Protein AF-A0A2D8ULK2-F1 (afdb_monomer_lite)

Secondary structure (DSSP, 8-state):
--HHHHHHHHHHHHHHHHHHHHHHHHHHHHHHTSSS--HHHHHHHHHHHHHHHHHHHHHHTT-HHHHHHHHHHHHHHHHHHHHHHHH--S-GGGGHHHHHHHHHHHHHHHHHHT-HHHHHHHHHHHSPPPPP--------HHHHHHHHHHHHHHTTT-HHHHHHHHHHHHTTS-HHHHHHHHHHHHHHHHHT-BHHHHHHHHHHHTS--HHHHHHHHHHHHHT-HHHHHHHHH-GGGGGG-S--GGG---STTTHHHHHHHHHHSSPPP--SPPP---BS----GGGHHHHSHHHHHHH--

Foldseek 3Di:
DDPLLVVLLVLLVVLLVLLLVLLVVVLCVVQVPDPDDPPVVNVVSVVVSVVSVVLSVCVSLLPPVSLVVLLVVLVVLLVVLVVCCVPDPDDNVSSVSSVSSNVSSVSSNCSSPPDPSNVSNSCLSPAPQAAADAAQAAPDPVVLLVLLVVLCVVQVNDQVSSLVSSLVVLLVDALVVLLNSLSNLLAQLLLLLAQLLVLLLCLQQVGADPVLSSLSSSQQVSVGDVSSVVCSVPVLSCLVDPDPPNSPRDDNSCSSQVSSCSRNVDGHDPHDHHNPDYDDDHDDPVCSCVVNVSSCVRRND

Sequence (301 aa):
MNELAQLGKKRTILISISVLLVSIHTIYFYHSVRPEIDLKKLIQQVIRFLLTVGLLIMVYKGKNWAKILAVILFSLGLIGAIIGVGSLDSLFINKTPLLVMIFVYAMAIYHFGFSKSFKAFFKFQNSPTESVQDSKQIMEEENFWKIIETTKSKSSGNYNKQQCELEKELQKLTAIEVLEFDNKFRTLRGEVYRWDFWAAAYIINGGCSDDCFSDFRAWLIGQGKLVFENAVQDIETLVMLDDTNEGDWEGLSYIPTEVYEQKTGAPIPQGIQENLEIFGKEWEESELPNRYPKLWGKFGT

Structure (mmCIF, N/CA/C/O backbone):
data_AF-A0A2D8ULK2-F1
#
_entry.id   AF-A0A2D8ULK2-F1
#
loop_
_atom_site.group_PDB
_atom_site.id
_atom_site.type_symbol
_atom_site.label_atom_id
_atom_site.label_alt_id
_atom_site.label_comp_id
_atom_site.label_asym_id
_atom_site.label_entity_id
_atom_site.label_seq_id
_atom_site.pdbx_PDB_ins_code
_atom_site.Cartn_x
_atom_site.Cartn_y
_atom_site.Cartn_z
_atom_site.occupancy
_atom_site.B_iso_or_equiv
_atom_site.auth_seq_id
_atom_site.auth_comp_id
_atom_site.auth_asym_id
_atom_site.auth_atom_id
_atom_site.pdbx_PDB_model_num
ATOM 1 N N . MET A 1 1 ? 3.770 0.567 -3.650 1.00 67.69 1 MET A N 1
ATOM 2 C CA . MET A 1 1 ? 4.492 1.353 -4.690 1.00 67.69 1 MET A CA 1
ATOM 3 C C . MET A 1 1 ? 3.752 2.666 -4.884 1.00 67.69 1 MET A C 1
ATOM 5 O O . MET A 1 1 ? 2.619 2.621 -5.345 1.00 67.69 1 MET A O 1
ATOM 9 N N . ASN A 1 2 ? 4.369 3.804 -4.546 1.00 76.31 2 ASN A N 1
ATOM 10 C CA . ASN A 1 2 ? 3.705 5.115 -4.592 1.00 76.31 2 ASN A CA 1
ATOM 11 C C . ASN A 1 2 ? 3.234 5.527 -6.005 1.00 76.31 2 ASN A C 1
ATOM 13 O O . ASN A 1 2 ? 3.755 5.035 -7.012 1.00 76.31 2 ASN A O 1
ATOM 17 N N . GLU A 1 3 ? 2.286 6.468 -6.083 1.00 79.56 3 GLU A N 1
ATOM 18 C CA . GLU A 1 3 ? 1.697 6.947 -7.348 1.00 79.56 3 GLU A CA 1
ATOM 19 C C . GLU A 1 3 ? 2.752 7.376 -8.379 1.00 79.56 3 GLU A C 1
ATOM 21 O O . GLU A 1 3 ? 2.662 7.065 -9.569 1.00 79.56 3 GLU A O 1
ATOM 26 N N . LEU A 1 4 ? 3.813 8.051 -7.927 1.00 83.31 4 LEU A N 1
ATOM 27 C CA . LEU A 1 4 ? 4.884 8.529 -8.799 1.00 83.31 4 LEU A CA 1
ATOM 28 C C . LEU A 1 4 ? 5.673 7.372 -9.443 1.00 83.31 4 LEU A C 1
ATOM 30 O O . LEU A 1 4 ? 6.052 7.457 -10.616 1.00 83.31 4 LEU A O 1
ATOM 34 N N . ALA A 1 5 ? 5.904 6.283 -8.705 1.00 86.06 5 ALA A N 1
ATOM 35 C CA . ALA A 1 5 ? 6.524 5.064 -9.212 1.00 86.06 5 ALA A CA 1
ATOM 36 C C . ALA A 1 5 ? 5.564 4.260 -10.106 1.00 86.06 5 ALA A C 1
ATOM 38 O O . ALA A 1 5 ? 6.002 3.738 -11.134 1.00 86.06 5 ALA A O 1
ATOM 39 N N . GLN A 1 6 ? 4.259 4.233 -9.806 1.00 81.75 6 GLN A N 1
ATOM 40 C CA . GLN A 1 6 ? 3.245 3.659 -10.702 1.00 81.75 6 GLN A CA 1
ATOM 41 C C . GLN A 1 6 ? 3.202 4.389 -12.054 1.00 81.75 6 GLN A C 1
ATOM 43 O O . GLN A 1 6 ? 3.252 3.755 -13.115 1.00 81.75 6 GLN A O 1
ATOM 48 N N . LEU A 1 7 ? 3.223 5.725 -12.038 1.00 89.75 7 LEU A N 1
ATOM 49 C CA . LEU A 1 7 ? 3.345 6.545 -13.243 1.00 89.75 7 LEU A CA 1
ATOM 50 C C . LEU A 1 7 ? 4.649 6.239 -13.998 1.00 89.75 7 LEU A C 1
ATOM 52 O O . LEU A 1 7 ? 4.657 6.138 -15.228 1.00 89.75 7 LEU A O 1
ATOM 56 N N . GLY A 1 8 ? 5.752 6.057 -13.267 1.00 94.94 8 GLY A N 1
ATOM 57 C CA . GLY A 1 8 ? 7.043 5.634 -13.808 1.00 94.94 8 GLY A CA 1
ATOM 58 C C . GLY A 1 8 ? 6.984 4.290 -14.534 1.00 94.94 8 GLY A C 1
ATOM 59 O O . GLY A 1 8 ? 7.470 4.195 -15.665 1.00 94.94 8 GLY A O 1
ATOM 60 N N . LYS A 1 9 ? 6.336 3.284 -13.936 1.00 94.38 9 LYS A N 1
ATOM 61 C CA . LYS A 1 9 ? 6.097 1.959 -14.528 1.00 94.38 9 LYS A CA 1
ATOM 62 C C . LYS A 1 9 ? 5.305 2.071 -15.831 1.00 94.38 9 LYS A C 1
ATOM 64 O O . LYS A 1 9 ? 5.775 1.614 -16.873 1.00 94.38 9 LYS A O 1
ATOM 69 N N . LYS A 1 10 ? 4.152 2.754 -15.804 1.00 94.94 10 LYS A N 1
ATOM 70 C CA . LYS A 1 10 ? 3.278 2.933 -16.979 1.00 94.94 10 LYS A CA 1
ATOM 71 C C . LYS A 1 10 ? 4.002 3.631 -18.134 1.00 94.94 10 LYS A C 1
ATOM 73 O O . LYS A 1 10 ? 3.970 3.152 -19.266 1.00 94.94 10 LYS A O 1
ATOM 78 N N . ARG A 1 11 ? 4.713 4.730 -17.854 1.00 96.56 11 ARG A N 1
ATOM 79 C CA . ARG A 1 11 ? 5.491 5.465 -18.869 1.00 96.56 11 ARG A CA 1
ATOM 80 C C . ARG A 1 11 ? 6.643 4.641 -19.441 1.00 96.56 11 ARG A C 1
ATOM 82 O O . ARG A 1 11 ? 6.887 4.708 -20.640 1.00 96.56 11 ARG A O 1
ATOM 89 N N . THR A 1 12 ? 7.312 3.838 -18.613 1.00 97.62 12 THR A N 1
ATOM 90 C CA . THR A 1 12 ? 8.388 2.939 -19.065 1.00 97.62 12 THR A CA 1
ATOM 91 C C . THR A 1 12 ? 7.880 1.928 -20.089 1.00 97.62 12 THR A C 1
ATOM 93 O O . THR A 1 12 ? 8.536 1.720 -21.108 1.00 97.62 12 THR A O 1
ATOM 96 N N . ILE A 1 13 ? 6.696 1.350 -19.861 1.00 97.00 13 ILE A N 1
ATOM 97 C CA . ILE A 1 13 ? 6.057 0.419 -20.802 1.00 97.00 13 ILE A CA 1
ATOM 98 C C . ILE A 1 13 ? 5.711 1.135 -22.113 1.00 97.00 13 ILE A C 1
ATOM 100 O O . ILE A 1 13 ? 6.116 0.678 -23.178 1.00 97.00 13 ILE A O 1
ATOM 104 N N . LEU A 1 14 ? 5.035 2.287 -22.042 1.00 97.38 14 LEU A N 1
ATOM 105 C CA . LEU A 1 14 ? 4.633 3.051 -23.230 1.00 97.38 14 LEU A CA 1
ATOM 106 C C . LEU A 1 14 ? 5.829 3.463 -24.096 1.00 97.38 14 LEU A C 1
ATOM 108 O O . LEU A 1 14 ? 5.815 3.256 -25.304 1.00 97.38 14 LEU A O 1
ATOM 112 N N . ILE A 1 15 ? 6.891 3.991 -23.485 1.00 97.38 15 ILE A N 1
ATOM 113 C CA . ILE A 1 15 ? 8.106 4.392 -24.209 1.00 97.38 15 ILE A CA 1
ATOM 114 C C . ILE A 1 15 ? 8.798 3.181 -24.833 1.00 97.38 15 ILE A C 1
ATOM 116 O O . ILE A 1 15 ? 9.255 3.261 -25.972 1.00 97.38 15 ILE A O 1
ATOM 120 N N . SER A 1 16 ? 8.839 2.050 -24.123 1.00 97.81 16 SER A N 1
ATOM 121 C CA . SER A 1 16 ? 9.391 0.804 -24.661 1.00 97.81 16 SER A CA 1
ATOM 122 C C . SER A 1 16 ? 8.621 0.350 -25.903 1.00 97.81 16 SER A C 1
ATOM 124 O O . SER A 1 16 ? 9.237 0.026 -26.915 1.00 97.81 16 SER A O 1
ATOM 126 N N . ILE A 1 17 ? 7.284 0.405 -25.871 1.00 97.94 17 ILE A N 1
ATOM 127 C CA . ILE A 1 17 ? 6.432 0.097 -27.029 1.00 97.94 17 ILE A CA 1
ATOM 128 C C . ILE A 1 17 ? 6.735 1.049 -28.192 1.00 97.94 17 ILE A C 1
ATOM 130 O O . ILE A 1 17 ? 6.966 0.582 -29.305 1.00 97.94 17 ILE A O 1
ATOM 134 N N . SER A 1 18 ? 6.815 2.361 -27.948 1.00 97.56 18 SER A N 1
ATOM 135 C CA . SER A 1 18 ? 7.136 3.344 -28.992 1.00 97.56 18 SER A CA 1
ATOM 136 C C . SER A 1 18 ? 8.492 3.077 -29.653 1.00 97.56 18 SER A C 1
ATOM 138 O O . SER A 1 18 ? 8.601 3.127 -30.877 1.00 97.56 18 SER A O 1
ATOM 140 N N . VAL A 1 19 ? 9.523 2.741 -28.869 1.00 97.62 19 VAL A N 1
ATOM 141 C CA . VAL A 1 19 ? 10.853 2.377 -29.392 1.00 97.62 19 VAL A CA 1
ATOM 142 C C . VAL A 1 19 ? 10.778 1.129 -30.278 1.00 97.62 19 VAL A C 1
ATOM 144 O O . VAL A 1 19 ? 11.371 1.096 -31.360 1.00 97.62 19 VAL A O 1
ATOM 147 N N . LEU A 1 20 ? 10.032 0.105 -29.856 1.00 97.62 20 LEU A N 1
ATOM 148 C CA . LEU A 1 20 ? 9.864 -1.123 -30.635 1.00 97.62 20 LEU A CA 1
ATOM 149 C C . LEU A 1 20 ? 9.079 -0.881 -31.931 1.00 97.62 20 LEU A C 1
ATOM 151 O O . LEU A 1 20 ? 9.469 -1.408 -32.972 1.00 97.62 20 LEU A O 1
ATOM 155 N N . LEU A 1 21 ? 8.047 -0.033 -31.901 1.00 96.62 21 LEU A N 1
ATOM 156 C CA . LEU A 1 21 ? 7.292 0.368 -33.092 1.00 96.62 21 LEU A CA 1
ATOM 157 C C . LEU A 1 21 ? 8.171 1.105 -34.106 1.00 96.62 21 LEU A C 1
ATOM 159 O O . LEU A 1 21 ? 8.113 0.790 -35.293 1.00 96.62 21 LEU A O 1
ATOM 163 N N . VAL A 1 22 ? 9.041 2.018 -33.658 1.00 94.31 22 VAL A N 1
ATOM 164 C CA . VAL A 1 22 ? 10.026 2.674 -34.539 1.00 94.31 22 VAL A CA 1
ATOM 165 C C . VAL A 1 22 ? 10.957 1.645 -35.181 1.00 94.31 22 VAL A C 1
ATOM 167 O O . VAL A 1 22 ? 11.243 1.730 -36.377 1.00 94.31 22 VAL A O 1
ATOM 170 N N . SER A 1 23 ? 11.406 0.643 -34.421 1.00 93.94 23 SER A N 1
ATOM 171 C CA . SER A 1 23 ? 12.266 -0.421 -34.949 1.00 93.94 23 SER A CA 1
ATOM 172 C C . SER A 1 23 ? 11.549 -1.266 -36.011 1.00 93.94 23 SER A C 1
ATOM 174 O O . SER A 1 23 ? 12.111 -1.465 -37.087 1.00 93.94 23 SER A O 1
ATOM 176 N N . ILE A 1 24 ? 10.299 -1.681 -35.765 1.00 94.94 24 ILE A N 1
ATOM 177 C CA . ILE A 1 24 ? 9.463 -2.421 -36.731 1.00 94.94 24 ILE A CA 1
ATOM 178 C C . ILE A 1 24 ? 9.209 -1.582 -37.984 1.00 94.94 24 ILE A C 1
ATOM 180 O O . ILE A 1 24 ? 9.411 -2.057 -39.100 1.00 94.94 24 ILE A O 1
ATOM 184 N N . HIS A 1 25 ? 8.825 -0.318 -37.812 1.00 91.62 25 HIS A N 1
ATOM 185 C CA . HIS A 1 25 ? 8.577 0.589 -38.926 1.00 91.62 25 HIS A CA 1
ATOM 186 C C . HIS A 1 25 ? 9.832 0.788 -39.785 1.00 91.62 25 HIS A C 1
ATOM 188 O O . HIS A 1 25 ? 9.748 0.783 -41.008 1.00 91.62 25 HIS A O 1
ATOM 194 N N . THR A 1 26 ? 11.012 0.879 -39.163 1.00 89.31 26 THR A N 1
ATOM 195 C CA . THR A 1 26 ? 12.293 0.982 -39.882 1.00 89.31 26 THR A CA 1
ATOM 196 C C . THR A 1 26 ? 12.579 -0.264 -40.729 1.00 89.31 26 THR A C 1
ATOM 198 O O . THR A 1 26 ? 13.102 -0.142 -41.836 1.00 89.31 26 THR A O 1
ATOM 201 N N . ILE A 1 27 ? 12.245 -1.457 -40.222 1.00 92.19 27 ILE A N 1
ATOM 202 C CA . ILE A 1 27 ? 12.378 -2.726 -40.959 1.00 92.19 27 ILE A CA 1
ATOM 203 C C . ILE A 1 27 ? 11.436 -2.727 -42.159 1.00 92.19 27 ILE A C 1
ATOM 205 O O . ILE A 1 27 ? 11.875 -2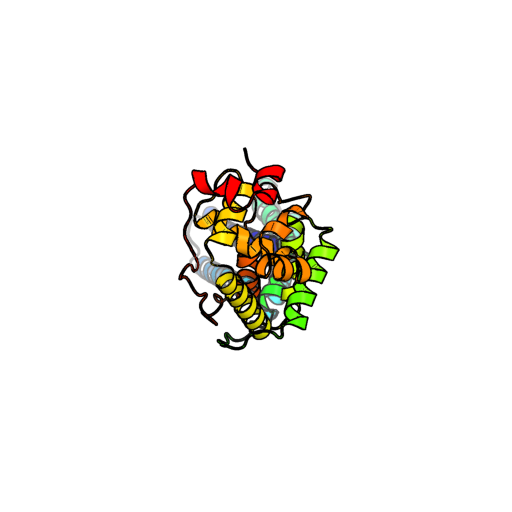.914 -43.293 1.00 92.19 27 ILE A O 1
ATOM 209 N N . TYR A 1 28 ? 10.154 -2.459 -41.905 1.00 92.31 28 TYR A N 1
ATOM 210 C CA . TYR A 1 28 ? 9.124 -2.410 -42.935 1.00 92.31 28 TYR A CA 1
ATOM 211 C C . TYR A 1 28 ? 9.487 -1.419 -44.044 1.00 92.31 28 TYR A C 1
ATOM 213 O O . TYR A 1 28 ? 9.534 -1.797 -45.210 1.00 92.31 28 TYR A O 1
ATOM 221 N N . PHE A 1 29 ? 9.818 -0.176 -43.683 1.00 88.50 29 PHE A N 1
ATOM 222 C CA . PHE A 1 29 ? 10.128 0.878 -44.644 1.00 88.50 29 PHE A CA 1
ATOM 223 C C . PHE A 1 29 ? 11.299 0.488 -45.554 1.00 88.50 29 PHE A C 1
ATOM 225 O O . PHE A 1 29 ? 11.189 0.601 -46.772 1.00 88.50 29 PHE A O 1
ATOM 232 N N . TYR A 1 30 ? 12.380 -0.058 -44.984 1.00 88.94 30 TYR A N 1
ATOM 233 C CA . TYR A 1 30 ? 13.557 -0.478 -45.749 1.00 88.94 30 TYR A CA 1
ATOM 234 C C . TYR A 1 30 ? 13.245 -1.544 -46.809 1.00 88.94 30 TYR A C 1
ATOM 236 O O . TYR A 1 30 ? 13.785 -1.487 -47.914 1.00 88.94 30 TYR A O 1
ATOM 244 N N . HIS A 1 31 ? 12.397 -2.517 -46.473 1.00 92.06 31 HIS A N 1
ATOM 245 C CA . HIS A 1 31 ? 12.056 -3.615 -47.376 1.00 92.06 31 HIS A CA 1
ATOM 246 C C . HIS A 1 31 ? 10.910 -3.271 -48.335 1.00 92.06 31 HIS A C 1
ATOM 248 O O . HIS A 1 31 ? 10.931 -3.729 -49.469 1.00 92.06 31 HIS A O 1
ATOM 254 N N . SER A 1 32 ? 9.958 -2.426 -47.927 1.00 89.00 32 SER A N 1
ATOM 255 C CA . SER A 1 32 ? 8.787 -2.052 -48.739 1.00 89.00 32 SER A CA 1
ATOM 256 C C . SER A 1 32 ? 9.130 -1.288 -50.022 1.00 89.00 32 SER A C 1
ATOM 258 O O . SER A 1 32 ? 8.375 -1.329 -50.987 1.00 89.00 32 SER A O 1
ATOM 260 N N . VAL A 1 33 ? 10.276 -0.602 -50.042 1.00 86.75 33 VAL A N 1
ATOM 261 C CA . VAL A 1 33 ? 10.745 0.197 -51.187 1.00 86.75 33 VAL A CA 1
ATOM 262 C C . VAL A 1 33 ? 11.678 -0.583 -52.118 1.00 86.75 33 VAL A C 1
ATOM 264 O O . VAL A 1 33 ? 12.230 -0.008 -53.055 1.00 86.75 33 VAL A O 1
ATOM 267 N N . ARG A 1 34 ? 11.906 -1.876 -51.852 1.00 88.50 34 ARG A N 1
ATOM 268 C CA . ARG A 1 34 ? 12.792 -2.740 -52.639 1.00 88.50 34 ARG A CA 1
ATOM 269 C C . ARG A 1 34 ? 11.989 -3.832 -53.350 1.00 88.50 34 ARG A C 1
ATOM 271 O O . ARG A 1 34 ? 11.036 -4.341 -52.771 1.00 88.50 34 ARG A O 1
ATOM 278 N N . PRO A 1 35 ? 12.392 -4.225 -54.572 1.00 87.38 35 PRO A N 1
ATOM 279 C CA . PRO A 1 35 ? 11.700 -5.271 -55.326 1.00 87.38 35 PRO A CA 1
ATOM 280 C C . PRO A 1 35 ? 11.838 -6.660 -54.684 1.00 87.38 35 PRO A C 1
ATOM 282 O O . PRO A 1 35 ? 10.942 -7.485 -54.823 1.00 87.38 35 PRO A O 1
ATOM 285 N N . GLU A 1 36 ? 12.929 -6.911 -53.952 1.00 93.38 36 GLU A N 1
ATOM 286 C CA . GLU A 1 36 ? 13.198 -8.184 -53.279 1.00 93.38 36 GLU A CA 1
ATOM 287 C C . GLU A 1 36 ? 13.633 -7.977 -51.821 1.00 93.38 36 GLU A C 1
ATOM 289 O O . GLU A 1 36 ? 14.211 -6.947 -51.444 1.00 93.38 36 GLU A O 1
ATOM 294 N N . ILE A 1 37 ? 13.378 -8.987 -50.984 1.00 92.00 37 ILE A N 1
ATOM 295 C CA . ILE A 1 37 ? 13.784 -8.987 -49.578 1.00 92.00 37 ILE A CA 1
ATOM 296 C C . ILE A 1 37 ? 15.281 -9.298 -49.475 1.00 92.00 37 ILE A C 1
ATOM 298 O O . ILE A 1 37 ? 15.724 -10.418 -49.712 1.00 92.00 37 ILE A O 1
ATOM 302 N N . ASP A 1 38 ? 16.057 -8.317 -49.016 1.00 94.25 38 ASP A N 1
ATOM 303 C CA . ASP A 1 38 ? 17.451 -8.518 -48.612 1.00 94.25 38 ASP A CA 1
ATOM 304 C C . ASP A 1 38 ? 17.517 -9.344 -47.311 1.00 94.25 38 ASP A C 1
ATOM 306 O O . ASP A 1 38 ? 17.456 -8.805 -46.203 1.00 94.25 38 ASP A O 1
ATOM 310 N N . LEU A 1 39 ? 17.622 -10.670 -47.443 1.00 94.19 39 LEU A N 1
ATOM 311 C CA . LEU A 1 39 ? 17.658 -11.621 -46.322 1.00 94.19 39 LEU A CA 1
ATOM 312 C C . LEU A 1 39 ? 18.768 -11.311 -45.310 1.00 94.19 39 LEU A C 1
ATOM 314 O O . LEU A 1 39 ? 18.543 -11.387 -44.101 1.00 94.19 39 LEU A O 1
ATOM 318 N N . LYS A 1 40 ? 19.959 -10.919 -45.779 1.00 95.62 40 LYS A N 1
ATOM 319 C CA . LYS A 1 40 ? 21.087 -10.588 -44.897 1.00 95.62 40 LYS A CA 1
ATOM 320 C C . LYS A 1 40 ? 20.752 -9.369 -44.045 1.00 95.62 40 LYS A C 1
ATOM 322 O O . LYS A 1 40 ? 21.017 -9.361 -42.839 1.00 95.62 40 LYS A O 1
ATOM 327 N N . LYS A 1 41 ? 20.153 -8.344 -44.656 1.00 94.25 41 LYS A N 1
ATOM 328 C CA . LYS A 1 41 ? 19.741 -7.145 -43.931 1.00 94.25 41 LYS A CA 1
ATOM 329 C C . LYS A 1 41 ? 18.587 -7.417 -42.975 1.00 94.25 41 LYS A C 1
ATOM 331 O O . LYS A 1 41 ? 18.637 -6.939 -41.840 1.00 94.25 41 LYS A O 1
ATOM 336 N N . LEU A 1 42 ? 17.606 -8.208 -43.398 1.00 95.31 42 LEU A N 1
ATOM 337 C CA . LEU A 1 42 ? 16.467 -8.583 -42.570 1.00 95.31 42 LEU A CA 1
ATOM 338 C C . LEU A 1 42 ? 16.932 -9.312 -41.303 1.00 95.31 42 LEU A C 1
ATOM 340 O O . LEU A 1 42 ? 16.573 -8.907 -40.200 1.00 95.31 42 LEU A O 1
ATOM 344 N N . ILE A 1 43 ? 17.808 -10.316 -41.438 1.00 96.00 43 ILE A N 1
ATOM 345 C CA . ILE A 1 43 ? 18.382 -11.047 -40.295 1.00 96.00 43 ILE A CA 1
ATOM 346 C C . ILE A 1 43 ? 19.101 -10.084 -39.340 1.00 96.00 43 ILE A C 1
ATOM 348 O O . ILE A 1 43 ? 18.853 -10.111 -38.134 1.00 96.00 43 ILE A O 1
ATOM 352 N N . GLN A 1 44 ? 19.943 -9.183 -39.863 1.00 96.62 44 GLN A N 1
ATOM 353 C CA . GLN A 1 44 ? 20.626 -8.172 -39.046 1.00 96.62 44 GLN A CA 1
ATOM 354 C C . GLN A 1 44 ? 19.628 -7.312 -38.252 1.00 96.62 44 GLN A C 1
ATOM 356 O O . GLN A 1 44 ? 19.839 -7.023 -37.071 1.00 96.62 44 GLN A O 1
ATOM 361 N N . GLN A 1 45 ? 18.545 -6.877 -38.893 1.00 96.25 45 GLN A N 1
ATOM 362 C CA . GLN A 1 45 ? 17.546 -6.022 -38.266 1.00 96.25 45 GLN A CA 1
ATOM 363 C C . GLN A 1 45 ? 16.697 -6.762 -37.226 1.00 96.25 45 GLN A C 1
ATOM 365 O O . GLN A 1 45 ? 16.394 -6.178 -36.184 1.00 96.25 45 GLN A O 1
ATOM 370 N N . VAL A 1 46 ? 16.365 -8.033 -37.468 1.00 96.62 46 VAL A N 1
ATOM 371 C CA . VAL A 1 46 ? 15.667 -8.896 -36.504 1.00 96.62 46 VAL A CA 1
ATOM 372 C C . VAL A 1 46 ? 16.530 -9.112 -35.263 1.00 96.62 46 VAL A C 1
ATOM 374 O O . VAL A 1 46 ? 16.048 -8.914 -34.150 1.00 96.62 46 VAL A O 1
ATOM 377 N N . ILE A 1 47 ? 17.824 -9.413 -35.425 1.00 97.38 47 ILE A N 1
ATOM 378 C CA . ILE A 1 47 ? 18.756 -9.533 -34.291 1.00 97.38 47 ILE A CA 1
ATOM 379 C C . ILE A 1 47 ? 18.790 -8.225 -33.489 1.00 97.38 47 ILE A C 1
ATOM 381 O O . ILE A 1 47 ? 18.617 -8.235 -32.271 1.00 97.38 47 ILE A O 1
ATOM 385 N N . ARG A 1 48 ? 18.945 -7.076 -34.162 1.00 96.19 48 ARG A N 1
ATOM 386 C CA . ARG A 1 48 ? 18.916 -5.754 -33.513 1.00 96.19 48 ARG A CA 1
ATOM 387 C C . ARG A 1 48 ? 17.604 -5.508 -32.760 1.00 96.19 48 ARG A C 1
ATOM 389 O O . ARG A 1 48 ? 17.626 -4.962 -31.658 1.00 96.19 48 ARG A O 1
ATOM 396 N N . PHE A 1 49 ? 16.466 -5.881 -33.343 1.00 97.50 49 PHE A N 1
ATOM 397 C CA . PHE A 1 49 ? 15.158 -5.767 -32.700 1.00 97.50 49 PHE A CA 1
ATOM 398 C C . PHE A 1 49 ? 15.100 -6.601 -31.415 1.00 97.50 49 PHE A C 1
ATOM 400 O O . PHE A 1 49 ? 14.779 -6.055 -30.362 1.00 97.50 49 PHE A O 1
ATOM 407 N N . LEU A 1 50 ? 15.508 -7.872 -31.465 1.00 97.88 50 LEU A N 1
ATOM 408 C CA . LEU A 1 50 ? 15.531 -8.754 -30.293 1.00 97.88 50 LEU A CA 1
ATOM 409 C C . LEU A 1 50 ? 16.474 -8.241 -29.194 1.00 97.88 50 LEU A C 1
ATOM 411 O O . LEU A 1 50 ? 16.113 -8.252 -28.019 1.00 97.88 50 LEU A O 1
ATOM 415 N N . LEU A 1 51 ? 17.645 -7.712 -29.563 1.00 97.81 51 LEU A N 1
ATOM 416 C CA . LEU A 1 51 ? 18.560 -7.066 -28.616 1.00 97.81 51 LEU A CA 1
ATOM 417 C C . LEU A 1 51 ? 17.931 -5.829 -27.964 1.00 97.81 51 LEU A C 1
ATOM 419 O O . LEU A 1 51 ? 18.116 -5.600 -26.771 1.00 97.81 51 LEU A O 1
ATOM 423 N N . THR A 1 52 ? 17.151 -5.057 -28.723 1.00 97.69 52 THR A N 1
ATOM 424 C CA . THR A 1 52 ? 16.427 -3.889 -28.199 1.00 97.69 52 THR A CA 1
ATOM 425 C C . THR A 1 52 ? 15.339 -4.321 -27.214 1.00 97.69 52 THR A C 1
ATOM 427 O O . THR A 1 52 ? 15.233 -3.738 -26.137 1.00 97.69 52 THR A O 1
ATOM 430 N N . VAL A 1 53 ? 14.582 -5.381 -27.528 1.00 98.38 53 VAL A N 1
ATOM 431 C CA . VAL A 1 53 ? 13.606 -5.984 -26.603 1.00 98.38 53 VAL A CA 1
ATOM 432 C C . VAL A 1 53 ? 14.298 -6.423 -25.312 1.00 98.38 53 VAL A C 1
ATOM 434 O O . VAL A 1 53 ? 13.879 -6.024 -24.226 1.00 98.38 53 VAL A O 1
ATOM 437 N N . GLY A 1 54 ? 15.392 -7.184 -25.415 1.00 98.06 54 GLY A N 1
ATOM 438 C CA . GLY A 1 54 ? 16.154 -7.649 -24.255 1.00 98.06 54 GLY A CA 1
ATOM 439 C C . GLY A 1 54 ? 16.685 -6.499 -23.396 1.00 98.06 54 GLY A C 1
ATOM 440 O O . GLY A 1 54 ? 16.555 -6.527 -22.172 1.00 98.06 54 GLY A O 1
ATOM 441 N N . LEU A 1 55 ? 17.214 -5.447 -24.025 1.00 98.38 55 LEU A N 1
ATOM 442 C CA . LEU A 1 55 ? 17.691 -4.253 -23.331 1.00 98.38 55 LEU A CA 1
ATOM 443 C C . LEU A 1 55 ? 16.568 -3.559 -22.551 1.00 98.38 55 LEU A C 1
ATOM 445 O O . LEU A 1 55 ? 16.737 -3.269 -21.367 1.00 98.38 55 LEU A O 1
ATOM 449 N N . LEU A 1 56 ? 15.411 -3.340 -23.183 1.00 98.00 56 LEU A N 1
ATOM 450 C CA . LEU A 1 56 ? 14.251 -2.703 -22.551 1.00 98.00 56 LEU A CA 1
ATOM 451 C C . LEU A 1 56 ? 13.688 -3.549 -21.398 1.00 98.00 56 LEU A C 1
ATOM 453 O O . LEU A 1 56 ? 13.339 -3.000 -20.354 1.00 98.00 56 LEU A O 1
ATOM 457 N N . ILE A 1 57 ? 13.684 -4.881 -21.527 1.00 97.62 57 ILE A N 1
ATOM 458 C CA . ILE A 1 57 ? 13.328 -5.793 -20.427 1.00 97.62 57 ILE A CA 1
ATOM 459 C C . ILE A 1 57 ? 14.297 -5.628 -19.253 1.00 97.62 57 ILE A C 1
ATOM 461 O O . ILE A 1 57 ? 13.866 -5.567 -18.103 1.00 97.62 57 ILE A O 1
ATOM 465 N N . MET A 1 58 ? 15.603 -5.523 -19.507 1.00 97.44 58 MET A N 1
ATOM 466 C CA . MET A 1 58 ? 16.590 -5.354 -18.436 1.00 97.44 58 MET A CA 1
ATOM 467 C C . MET A 1 58 ? 16.493 -3.981 -17.758 1.00 97.44 58 MET A C 1
ATOM 469 O O . MET A 1 58 ? 16.669 -3.896 -16.541 1.00 97.44 58 MET A O 1
ATOM 473 N N . VAL A 1 59 ? 16.123 -2.930 -18.497 1.00 96.44 59 VAL A N 1
ATOM 474 C CA . VAL A 1 59 ? 15.738 -1.630 -17.916 1.00 96.44 59 VAL A CA 1
ATOM 475 C C . VAL A 1 59 ? 14.499 -1.784 -17.027 1.00 96.44 59 VAL A C 1
ATOM 477 O O . VAL A 1 59 ? 14.480 -1.292 -15.900 1.00 96.44 59 VAL A O 1
ATOM 480 N N . TYR A 1 60 ? 13.490 -2.527 -17.484 1.00 95.06 60 TYR A N 1
ATOM 481 C CA . TYR A 1 60 ? 12.279 -2.820 -16.712 1.00 95.06 60 TYR A CA 1
ATOM 482 C C . TYR A 1 60 ? 12.522 -3.740 -15.498 1.00 95.06 60 TYR A C 1
ATOM 484 O O . TYR A 1 60 ? 11.719 -3.767 -14.569 1.00 95.06 60 TYR A O 1
ATOM 492 N N . LYS A 1 61 ? 13.647 -4.457 -15.451 1.00 91.25 61 LYS A N 1
ATOM 493 C CA . LYS A 1 61 ? 14.114 -5.204 -14.269 1.00 91.25 61 LYS A CA 1
ATOM 494 C C . LYS A 1 61 ? 15.020 -4.378 -13.344 1.00 91.25 61 LYS A C 1
ATOM 496 O O . LYS A 1 61 ? 15.659 -4.943 -12.463 1.00 91.25 61 LYS A O 1
ATOM 501 N N . GLY A 1 62 ? 15.142 -3.069 -13.569 1.00 92.25 62 GLY A N 1
ATOM 502 C CA . GLY A 1 62 ? 15.930 -2.171 -12.720 1.00 92.25 62 GLY A CA 1
ATOM 503 C C . GLY A 1 62 ? 17.445 -2.293 -12.882 1.00 92.25 62 GLY A C 1
ATOM 504 O O . GLY A 1 62 ? 18.190 -1.762 -12.062 1.00 92.25 62 GLY A O 1
ATOM 505 N N . LYS A 1 63 ? 17.951 -2.956 -13.932 1.00 94.88 63 LYS A N 1
ATOM 506 C CA . LYS A 1 63 ? 19.399 -3.133 -14.113 1.00 94.88 63 LYS A CA 1
ATOM 507 C C . LYS A 1 63 ? 20.063 -1.820 -14.540 1.00 94.88 63 LYS A C 1
ATOM 509 O O . LYS A 1 63 ? 19.834 -1.315 -15.639 1.00 94.88 63 LYS A O 1
ATOM 514 N N . ASN A 1 64 ? 20.940 -1.283 -13.687 1.00 92.69 64 ASN A N 1
ATOM 515 C CA . ASN A 1 64 ? 21.587 0.014 -13.921 1.00 92.69 64 ASN A CA 1
ATOM 516 C C . ASN A 1 64 ? 22.447 0.044 -15.196 1.00 92.69 64 ASN A C 1
ATOM 518 O O . ASN A 1 64 ? 22.401 1.024 -15.936 1.00 92.69 64 ASN A O 1
ATOM 522 N N . TRP A 1 65 ? 23.170 -1.042 -15.495 1.00 96.12 65 TRP A N 1
ATOM 523 C CA . TRP A 1 65 ? 23.958 -1.149 -16.728 1.00 96.12 65 TRP A CA 1
ATOM 524 C C . TRP A 1 65 ? 23.076 -1.058 -17.981 1.00 96.12 65 TRP A C 1
ATOM 526 O O . TRP A 1 65 ? 23.443 -0.388 -18.941 1.00 96.12 65 TRP A O 1
ATOM 536 N N . ALA A 1 66 ? 21.884 -1.665 -17.949 1.00 97.44 66 ALA A N 1
ATOM 537 C CA . ALA A 1 66 ? 20.950 -1.661 -19.070 1.00 97.44 66 ALA A CA 1
ATOM 538 C C . ALA A 1 66 ? 20.373 -0.262 -19.298 1.00 97.44 66 ALA A C 1
ATOM 540 O O . ALA A 1 66 ? 20.288 0.189 -20.435 1.00 97.44 66 ALA A O 1
ATOM 541 N N . LYS A 1 67 ? 20.052 0.465 -18.218 1.00 97.19 67 LYS A N 1
ATOM 542 C CA . LYS A 1 67 ? 19.626 1.872 -18.289 1.00 97.19 67 LYS A CA 1
ATOM 543 C C . LYS A 1 67 ? 20.694 2.747 -18.948 1.00 97.19 67 LYS A C 1
ATOM 545 O O . LYS A 1 67 ? 20.375 3.505 -19.859 1.00 97.19 67 LYS A O 1
ATOM 550 N N . ILE A 1 68 ? 21.948 2.642 -18.501 1.00 97.31 68 ILE A N 1
ATOM 551 C CA . ILE A 1 68 ? 23.062 3.429 -19.055 1.00 97.31 68 ILE A CA 1
ATOM 552 C C . ILE A 1 68 ? 23.256 3.095 -20.537 1.00 97.31 68 ILE A C 1
ATOM 554 O O . ILE A 1 68 ? 23.297 3.997 -21.372 1.00 97.31 68 ILE A O 1
ATOM 558 N N . LEU A 1 69 ? 23.298 1.803 -20.870 1.00 98.06 69 LEU A N 1
ATOM 559 C CA . LEU A 1 69 ? 23.453 1.340 -22.245 1.00 98.06 69 LEU A CA 1
ATOM 560 C C . LEU A 1 69 ? 22.308 1.823 -23.150 1.00 98.06 69 LEU A C 1
ATOM 562 O O . LEU A 1 69 ? 22.564 2.284 -24.259 1.00 98.06 69 LEU A O 1
ATOM 566 N N . ALA A 1 70 ? 21.061 1.787 -22.674 1.00 98.00 70 ALA A N 1
ATOM 567 C CA . ALA A 1 70 ? 19.902 2.288 -23.411 1.00 98.00 70 ALA A CA 1
ATOM 568 C C . ALA A 1 70 ? 20.006 3.789 -23.708 1.00 98.00 70 ALA A C 1
ATOM 570 O O . ALA A 1 70 ? 19.817 4.197 -24.852 1.00 98.00 70 ALA A O 1
ATOM 571 N N . VAL A 1 71 ? 20.365 4.609 -22.713 1.00 98.00 71 VAL A N 1
ATOM 572 C CA . VAL A 1 71 ? 20.541 6.058 -22.906 1.00 98.00 71 VAL A CA 1
ATOM 573 C C . VAL A 1 71 ? 21.629 6.344 -23.945 1.00 98.00 71 VAL A C 1
ATOM 575 O O . VAL A 1 71 ? 21.414 7.175 -24.827 1.00 98.00 71 VAL A O 1
ATOM 578 N N . ILE A 1 72 ? 22.757 5.629 -23.898 1.00 98.19 72 ILE A N 1
ATOM 579 C CA . ILE A 1 72 ? 23.847 5.781 -24.875 1.00 98.19 72 ILE A CA 1
ATOM 580 C C . ILE A 1 72 ? 23.371 5.408 -26.285 1.00 98.19 72 ILE A C 1
ATOM 582 O O . ILE A 1 72 ? 23.511 6.205 -27.212 1.00 98.19 72 ILE A O 1
ATOM 586 N N . LEU A 1 73 ? 22.775 4.224 -26.458 1.00 97.56 73 LEU A N 1
ATOM 587 C CA . LEU A 1 73 ? 22.348 3.736 -27.773 1.00 97.56 73 LEU A CA 1
ATOM 588 C C . LEU A 1 73 ? 21.256 4.614 -28.393 1.00 97.56 73 LEU A C 1
ATOM 590 O O . LEU A 1 73 ? 21.326 4.920 -29.584 1.00 97.56 73 LEU A O 1
ATOM 594 N N . PHE A 1 74 ? 20.279 5.067 -27.604 1.00 97.62 74 PHE A N 1
ATOM 595 C CA . PHE A 1 74 ? 19.248 5.983 -28.095 1.00 97.62 74 PHE A CA 1
ATOM 596 C C . PHE A 1 74 ? 19.811 7.367 -28.418 1.00 97.62 74 PHE A C 1
ATOM 598 O O . PHE A 1 74 ? 19.369 7.972 -29.390 1.00 97.62 74 PHE A O 1
ATOM 605 N N . SER A 1 75 ? 20.826 7.841 -27.688 1.00 97.88 75 SER A N 1
ATOM 606 C CA . SER A 1 75 ? 21.518 9.096 -28.018 1.00 97.88 75 SER A CA 1
ATOM 607 C C . SER A 1 75 ? 22.258 9.000 -29.353 1.00 97.88 75 SER A C 1
ATOM 609 O O . SER A 1 75 ? 22.136 9.891 -30.191 1.00 97.88 75 SER A O 1
ATOM 611 N N . LEU A 1 76 ? 22.964 7.892 -29.603 1.00 97.31 76 LEU A N 1
ATOM 612 C CA . LEU A 1 76 ? 23.616 7.648 -30.894 1.00 97.31 76 LEU A CA 1
ATOM 613 C C . LEU A 1 76 ? 22.594 7.537 -32.035 1.00 97.31 76 LEU A C 1
ATOM 615 O O . LEU A 1 76 ? 22.788 8.123 -33.099 1.00 97.31 76 LEU A O 1
ATOM 619 N N . GLY A 1 77 ? 21.483 6.830 -31.803 1.00 95.25 77 GLY A N 1
ATOM 620 C CA . GLY A 1 77 ? 20.383 6.730 -32.763 1.00 95.25 77 GLY A CA 1
ATOM 621 C C . GLY A 1 77 ? 19.743 8.085 -33.078 1.00 95.25 77 GLY A C 1
ATOM 622 O O . GLY A 1 77 ? 19.474 8.374 -34.241 1.00 95.25 77 GLY A O 1
ATOM 623 N N . LEU A 1 78 ? 19.553 8.932 -32.062 1.00 96.81 78 LEU A N 1
ATOM 624 C CA . LEU A 1 78 ? 19.025 10.289 -32.201 1.00 96.81 78 LEU A CA 1
ATOM 625 C C . LEU A 1 78 ? 19.938 11.153 -33.080 1.00 96.81 78 LEU A C 1
ATOM 627 O O . LEU A 1 78 ? 19.460 11.780 -34.022 1.00 96.81 78 LEU A O 1
ATOM 631 N N . ILE A 1 79 ? 21.249 11.139 -32.819 1.00 97.25 79 ILE A N 1
ATOM 632 C CA . ILE A 1 79 ? 22.240 11.872 -33.622 1.00 97.25 79 ILE A CA 1
ATOM 633 C C . ILE A 1 79 ? 22.223 11.382 -35.074 1.00 97.25 79 ILE A C 1
ATOM 635 O O . ILE A 1 79 ? 22.154 12.193 -35.996 1.00 97.25 79 ILE A O 1
ATOM 639 N N . GLY A 1 80 ? 22.227 10.062 -35.287 1.00 94.69 80 GLY A N 1
ATOM 640 C CA . GLY A 1 80 ? 22.157 9.477 -36.627 1.00 94.69 80 GLY A CA 1
ATOM 641 C C . GLY A 1 80 ? 20.897 9.893 -37.392 1.00 94.69 80 GLY A C 1
ATOM 642 O O . GLY A 1 80 ? 20.978 10.211 -38.578 1.00 94.69 80 GLY A O 1
ATOM 643 N N . ALA A 1 81 ? 19.747 9.956 -36.716 1.00 94.06 81 ALA A N 1
ATOM 644 C CA . ALA A 1 81 ? 18.498 10.406 -37.321 1.00 94.06 81 ALA A CA 1
ATOM 645 C C . ALA A 1 81 ? 18.529 11.901 -37.683 1.00 94.06 81 ALA A C 1
ATOM 647 O O . ALA A 1 81 ? 18.112 12.259 -38.782 1.00 94.06 81 ALA A O 1
ATOM 648 N N . ILE A 1 82 ? 19.079 12.761 -36.815 1.00 95.50 82 ILE A N 1
ATOM 649 C CA . ILE A 1 82 ? 19.249 14.201 -37.088 1.00 95.50 82 ILE A CA 1
ATOM 650 C C . ILE A 1 82 ? 20.151 14.417 -38.307 1.00 95.50 82 ILE A C 1
ATOM 652 O O . ILE A 1 82 ? 19.784 15.158 -39.220 1.00 95.50 82 ILE A O 1
ATOM 656 N N . ILE A 1 83 ? 21.300 13.733 -38.353 1.00 94.31 83 ILE A N 1
ATOM 657 C CA . ILE A 1 83 ? 22.209 13.793 -39.503 1.00 94.31 83 ILE A CA 1
ATOM 658 C C . ILE A 1 83 ? 21.478 13.332 -40.765 1.00 94.31 83 ILE A C 1
ATOM 660 O O . ILE A 1 83 ? 21.534 14.026 -41.773 1.00 94.31 83 ILE A O 1
ATOM 664 N N . GLY A 1 84 ? 20.745 12.215 -40.703 1.00 91.38 84 GLY A N 1
ATOM 665 C CA . GLY A 1 84 ? 19.984 11.689 -41.838 1.00 91.38 84 GLY A CA 1
ATOM 666 C C . GLY A 1 84 ? 18.929 12.662 -42.375 1.00 91.38 84 GLY A C 1
ATOM 667 O O . GLY A 1 84 ? 18.756 12.768 -43.586 1.00 91.38 84 GLY A O 1
ATOM 668 N N . VAL A 1 85 ? 18.255 13.423 -41.506 1.00 92.50 85 VAL A N 1
ATOM 669 C CA . VAL A 1 85 ? 17.306 14.463 -41.941 1.00 92.50 85 VAL A CA 1
ATOM 670 C C . VAL A 1 85 ? 18.022 15.570 -42.721 1.00 92.50 85 VAL A C 1
ATOM 672 O O . VAL A 1 85 ? 17.486 16.036 -43.730 1.00 92.50 85 VAL A O 1
ATOM 675 N N . GLY A 1 86 ? 19.215 15.978 -42.282 1.00 87.94 86 GLY A N 1
ATOM 676 C CA . GLY A 1 86 ? 19.997 17.043 -42.917 1.00 87.94 86 GLY A CA 1
ATOM 677 C C . GLY A 1 86 ? 20.754 16.617 -44.178 1.00 87.94 86 GLY A C 1
ATOM 678 O O . GLY A 1 86 ? 20.928 17.434 -45.075 1.00 87.94 86 GLY A O 1
ATOM 679 N N . SER A 1 87 ? 21.188 15.356 -44.265 1.00 89.69 87 SER A N 1
ATOM 680 C CA . SER A 1 87 ? 22.077 14.879 -45.333 1.00 89.69 87 SER A CA 1
ATOM 681 C C . SER A 1 87 ? 21.373 14.167 -46.487 1.00 89.69 87 SER A C 1
ATOM 683 O O . SER A 1 87 ? 21.928 14.106 -47.581 1.00 89.69 87 SER A O 1
ATOM 685 N N . LEU A 1 88 ? 20.172 13.614 -46.276 1.00 86.00 88 LEU A N 1
ATOM 686 C CA . LEU A 1 88 ? 19.441 12.921 -47.337 1.00 86.00 88 LEU A CA 1
ATOM 687 C C . LEU A 1 88 ? 18.767 13.918 -48.282 1.00 86.00 88 LEU A C 1
ATOM 689 O O . LEU A 1 88 ? 17.834 14.631 -47.889 1.00 86.00 88 LEU A O 1
ATOM 693 N N . ASP A 1 89 ? 19.188 13.891 -49.545 1.00 82.94 89 ASP A N 1
ATOM 694 C CA . ASP A 1 89 ? 18.558 14.629 -50.638 1.00 82.94 89 ASP A CA 1
ATOM 695 C C . ASP A 1 89 ? 17.302 13.882 -51.116 1.00 82.94 89 ASP A C 1
ATOM 697 O O . ASP A 1 89 ? 17.329 13.017 -51.990 1.00 82.94 89 ASP A O 1
ATOM 701 N N . SER A 1 90 ? 16.194 14.107 -50.410 1.00 82.75 90 SER A N 1
ATOM 702 C CA . SER A 1 90 ? 14.902 13.471 -50.671 1.00 82.75 90 SER A CA 1
ATOM 703 C C . SER A 1 90 ? 13.753 14.384 -50.255 1.00 82.75 90 SER A C 1
ATOM 705 O O . SER A 1 90 ? 13.911 15.250 -49.387 1.00 82.75 90 SER A O 1
ATOM 707 N N . LEU A 1 91 ? 12.578 14.162 -50.855 1.00 85.00 91 LEU A N 1
ATOM 708 C CA . LEU A 1 91 ? 11.345 14.861 -50.493 1.00 85.00 91 LEU A CA 1
ATOM 709 C C . LEU A 1 91 ? 11.072 14.742 -48.989 1.00 85.00 91 LEU A C 1
ATOM 711 O O . LEU A 1 91 ? 11.263 13.683 -48.392 1.00 85.00 91 LEU A O 1
ATOM 715 N N . PHE A 1 92 ? 10.560 15.816 -48.385 1.00 81.81 92 PHE A N 1
ATOM 716 C CA . PHE A 1 92 ? 10.329 15.900 -46.939 1.00 81.81 92 PHE A CA 1
ATOM 717 C C . PHE A 1 92 ? 9.476 14.745 -46.387 1.00 81.81 92 PHE A C 1
ATOM 719 O O . PHE A 1 92 ? 9.758 14.228 -45.309 1.00 81.81 92 PHE A O 1
ATOM 726 N N . ILE A 1 93 ? 8.491 14.275 -47.160 1.00 79.62 93 ILE A N 1
ATOM 727 C CA . ILE A 1 93 ? 7.622 13.143 -46.798 1.00 79.62 93 ILE A CA 1
ATOM 728 C C . ILE A 1 93 ? 8.440 11.876 -46.495 1.00 79.62 93 ILE A C 1
ATOM 730 O O . ILE A 1 93 ? 8.124 11.148 -45.553 1.00 79.62 93 ILE A O 1
ATOM 734 N N . ASN A 1 94 ? 9.552 11.659 -47.203 1.00 81.69 94 ASN A N 1
ATOM 735 C CA . ASN A 1 94 ? 10.420 10.493 -47.016 1.00 81.69 94 ASN A CA 1
ATOM 736 C C . ASN A 1 94 ? 11.292 10.597 -45.752 1.00 81.69 94 ASN A C 1
ATOM 738 O O . ASN A 1 94 ? 11.890 9.608 -45.331 1.00 81.69 94 ASN A O 1
ATOM 742 N N . LYS A 1 95 ? 11.340 11.774 -45.114 1.00 87.12 95 LYS A N 1
ATOM 743 C CA . LYS A 1 95 ? 12.050 12.016 -43.849 1.00 87.12 95 LYS A CA 1
ATOM 744 C C . LYS A 1 95 ? 11.172 11.755 -42.620 1.00 87.12 95 LYS A C 1
ATOM 746 O O . LYS A 1 95 ? 11.694 11.717 -41.507 1.00 87.12 95 LYS A O 1
ATOM 751 N N . THR A 1 96 ? 9.869 11.508 -42.800 1.00 87.25 96 THR A N 1
ATOM 752 C CA . THR A 1 96 ? 8.912 11.213 -41.715 1.00 87.25 96 THR A CA 1
ATOM 753 C C . THR A 1 96 ? 9.406 10.138 -40.731 1.00 87.25 96 THR A C 1
ATOM 755 O O . THR A 1 96 ? 9.370 10.399 -39.527 1.00 87.25 96 THR A O 1
ATOM 758 N N . PRO A 1 97 ? 9.951 8.979 -41.166 1.00 88.31 97 PRO A N 1
ATOM 759 C CA . PRO A 1 97 ? 10.448 7.960 -40.235 1.00 88.31 97 PRO A CA 1
ATOM 760 C C . PRO A 1 97 ? 11.581 8.462 -39.329 1.00 88.31 97 PRO A C 1
ATOM 762 O O . PRO A 1 97 ? 11.656 8.089 -38.157 1.00 88.31 97 PRO A O 1
ATOM 765 N N . LEU A 1 98 ? 12.446 9.339 -39.851 1.00 91.00 98 LEU A N 1
ATOM 766 C CA . LEU A 1 98 ? 13.545 9.930 -39.089 1.00 91.00 98 LEU A CA 1
ATOM 767 C C . LEU A 1 98 ? 13.030 10.948 -38.070 1.00 91.00 98 LEU A C 1
ATOM 769 O O . LEU A 1 98 ? 13.503 10.956 -36.939 1.00 91.00 98 LEU A O 1
ATOM 773 N N . LEU A 1 99 ? 12.023 11.750 -38.425 1.00 92.56 99 LEU A N 1
ATOM 774 C CA . LEU A 1 99 ? 11.391 12.691 -37.493 1.00 92.56 99 LEU A CA 1
ATOM 775 C C . LEU A 1 99 ? 10.704 11.965 -36.327 1.00 92.56 99 LEU A C 1
ATOM 777 O O . LEU A 1 99 ? 10.875 12.353 -35.171 1.00 92.56 99 LEU A O 1
ATOM 781 N N . VAL A 1 100 ? 9.992 10.866 -36.606 1.00 93.44 100 VAL A N 1
ATOM 782 C CA . VAL A 1 100 ? 9.389 10.024 -35.559 1.00 93.44 100 VAL A CA 1
ATOM 783 C C . VAL A 1 100 ? 10.471 9.397 -34.674 1.00 93.44 100 VAL A C 1
ATOM 785 O O . VAL A 1 100 ? 10.342 9.402 -33.450 1.00 93.44 100 VAL A O 1
ATOM 788 N N . MET A 1 101 ? 11.565 8.905 -35.265 1.00 94.69 101 MET A N 1
ATOM 789 C CA . MET A 1 101 ? 12.697 8.351 -34.517 1.00 94.69 101 MET A CA 1
ATOM 790 C C . MET A 1 101 ? 13.340 9.390 -33.590 1.00 94.69 101 MET A C 1
ATOM 792 O O . MET A 1 101 ? 13.595 9.082 -32.426 1.00 94.69 101 MET A O 1
ATOM 796 N N . ILE A 1 102 ? 13.547 10.621 -34.075 1.00 96.75 102 ILE A N 1
ATOM 797 C CA . ILE A 1 102 ? 14.062 11.743 -33.279 1.00 96.75 102 ILE A CA 1
ATOM 798 C C . ILE A 1 102 ? 13.175 11.967 -32.055 1.00 96.75 102 ILE A C 1
ATOM 800 O O . ILE A 1 102 ? 13.668 11.995 -30.928 1.00 96.75 102 ILE A O 1
ATOM 804 N N . PHE A 1 103 ? 11.862 12.069 -32.262 1.00 97.12 103 PHE A N 1
ATOM 805 C CA . PHE A 1 103 ? 10.913 12.315 -31.182 1.00 97.12 103 PHE A CA 1
ATOM 806 C C . PHE A 1 103 ? 10.908 11.185 -30.141 1.00 97.12 103 PHE A C 1
ATOM 808 O O . PHE A 1 103 ? 11.062 11.433 -28.943 1.00 97.12 103 PHE A O 1
ATOM 815 N N . VAL A 1 104 ? 10.794 9.931 -30.588 1.0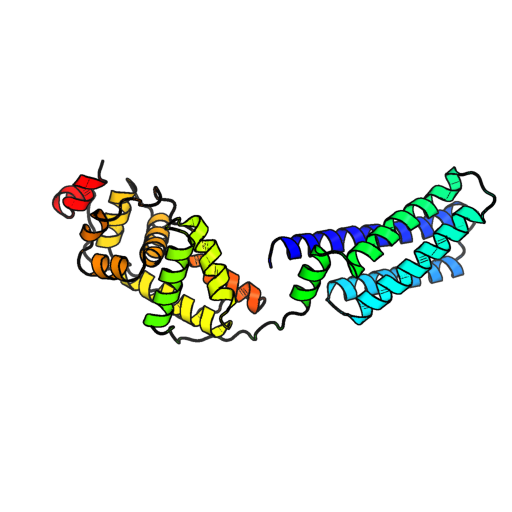0 97.56 104 VAL A N 1
ATOM 816 C CA . VAL A 1 104 ? 10.723 8.764 -29.696 1.00 97.56 104 VAL A CA 1
ATOM 817 C C . VAL A 1 104 ? 12.022 8.573 -28.912 1.00 97.56 104 VAL A C 1
ATOM 819 O O . VAL A 1 104 ? 11.973 8.333 -27.703 1.00 97.56 104 VAL A O 1
ATOM 822 N N . TYR A 1 105 ? 13.186 8.712 -29.552 1.00 97.75 105 TYR A N 1
ATOM 823 C CA . TYR A 1 105 ? 14.467 8.580 -28.855 1.00 97.75 105 TYR A CA 1
ATOM 824 C C . TYR A 1 105 ? 14.731 9.743 -27.901 1.00 97.75 105 TYR A C 1
ATOM 826 O O . TYR A 1 105 ? 15.193 9.492 -26.790 1.00 97.75 105 TYR A O 1
ATOM 834 N N . ALA A 1 106 ? 14.365 10.979 -28.251 1.00 98.06 106 ALA A N 1
ATOM 835 C CA . ALA A 1 106 ? 14.447 12.106 -27.322 1.00 98.06 106 ALA A CA 1
ATOM 836 C C . ALA A 1 106 ? 13.591 11.868 -26.064 1.00 98.06 106 ALA A C 1
ATOM 838 O O . ALA A 1 106 ? 14.073 12.041 -24.941 1.00 98.06 106 ALA A O 1
ATOM 839 N N . MET A 1 107 ? 12.353 11.383 -26.232 1.00 97.94 107 MET A N 1
ATOM 840 C CA . MET A 1 107 ? 11.492 11.005 -25.105 1.00 97.94 107 MET A CA 1
ATOM 841 C C . MET A 1 107 ? 12.095 9.877 -24.260 1.00 97.94 107 MET A C 1
ATOM 843 O O . MET A 1 107 ? 12.055 9.948 -23.031 1.00 97.94 107 MET A O 1
ATOM 847 N N . ALA A 1 108 ? 12.668 8.850 -24.894 1.00 97.88 108 ALA A N 1
ATOM 848 C CA . ALA A 1 108 ? 13.297 7.735 -24.191 1.00 97.88 108 ALA A CA 1
ATOM 849 C C . ALA A 1 108 ? 14.521 8.180 -23.378 1.00 97.88 108 ALA A C 1
ATOM 851 O O . ALA A 1 108 ? 14.644 7.815 -22.208 1.00 97.88 108 ALA A O 1
ATOM 852 N N . ILE A 1 109 ? 15.388 9.017 -23.958 1.00 98.19 109 ILE A N 1
ATOM 853 C CA . ILE A 1 109 ? 16.560 9.595 -23.282 1.00 98.19 109 ILE A CA 1
ATOM 854 C C . ILE A 1 109 ? 16.117 10.427 -22.078 1.00 98.19 109 ILE A C 1
ATOM 856 O O . ILE A 1 109 ? 16.635 10.242 -20.974 1.00 98.19 109 ILE A O 1
ATOM 860 N N . TYR A 1 110 ? 15.126 11.304 -22.261 1.00 98.12 110 TYR A N 1
ATOM 861 C CA . TYR A 1 110 ? 14.594 12.112 -21.169 1.00 98.12 110 TYR A CA 1
ATOM 862 C C . TYR A 1 110 ? 14.020 11.242 -20.045 1.00 98.12 110 TYR A C 1
ATOM 864 O O . TYR A 1 110 ? 14.333 11.445 -18.868 1.00 98.12 110 TYR A O 1
ATOM 872 N N . HIS A 1 111 ? 13.200 10.248 -20.390 1.00 97.94 111 HIS A N 1
ATOM 873 C CA . HIS A 1 111 ? 12.559 9.388 -19.401 1.00 97.94 111 HIS A CA 1
ATOM 874 C C . HIS A 1 111 ? 13.568 8.538 -18.631 1.00 97.94 111 HIS A C 1
ATOM 876 O O . HIS A 1 111 ? 13.561 8.568 -17.404 1.00 97.94 111 HIS A O 1
ATOM 882 N N . PHE A 1 112 ? 14.476 7.841 -19.316 1.00 97.25 112 PHE A N 1
ATOM 883 C CA . PHE A 1 112 ? 15.452 6.970 -18.656 1.00 97.25 112 PHE A CA 1
ATOM 884 C C . PHE A 1 112 ? 16.579 7.732 -17.945 1.00 97.25 112 PHE A C 1
ATOM 886 O O . PHE A 1 112 ? 17.134 7.225 -16.968 1.00 97.25 112 PHE A O 1
ATOM 893 N N . GLY A 1 113 ? 16.912 8.945 -18.397 1.00 95.06 113 GLY A N 1
ATOM 894 C CA . GLY A 1 113 ? 17.971 9.766 -17.805 1.00 95.06 113 GLY A CA 1
ATOM 895 C C . GLY A 1 113 ? 17.498 10.693 -16.681 1.00 95.06 113 GLY A C 1
ATOM 896 O O . GLY A 1 113 ? 18.153 10.809 -15.643 1.00 95.06 113 GLY A O 1
ATOM 897 N N . PHE A 1 114 ? 16.356 11.360 -16.862 1.00 95.75 114 PHE A N 1
ATOM 898 C CA . PHE A 1 114 ? 16.039 12.573 -16.098 1.00 95.75 114 PHE A CA 1
ATOM 899 C C . PHE A 1 114 ? 14.671 12.560 -15.410 1.00 95.75 114 PHE A C 1
ATOM 901 O O . PHE A 1 114 ? 14.511 13.244 -14.395 1.00 95.75 114 PHE A O 1
ATOM 908 N N . SER A 1 115 ? 13.708 11.769 -15.892 1.00 96.38 115 SER A N 1
ATOM 909 C CA . SER A 1 115 ? 12.339 11.756 -15.360 1.00 96.38 115 SER A CA 1
ATOM 910 C C . SER A 1 115 ? 12.273 11.406 -13.869 1.00 96.38 115 SER A C 1
ATOM 912 O O . SER A 1 115 ? 12.770 10.369 -13.424 1.00 96.38 115 SER A O 1
ATOM 914 N N . LYS A 1 116 ? 11.577 12.250 -13.092 1.00 94.62 116 LYS A N 1
ATOM 915 C CA . LYS A 1 116 ? 11.295 12.001 -11.667 1.00 94.62 116 LYS A CA 1
ATOM 916 C C . LYS A 1 116 ? 10.496 10.710 -11.467 1.00 94.62 116 LYS A C 1
ATOM 918 O O . LYS A 1 116 ? 10.812 9.938 -10.566 1.00 94.62 116 LYS A O 1
ATOM 923 N N . SER A 1 117 ? 9.509 10.447 -12.329 1.00 93.88 117 SER A N 1
ATOM 924 C CA . SER A 1 117 ? 8.676 9.243 -12.235 1.00 93.88 117 SER A CA 1
ATOM 925 C C . SER A 1 117 ? 9.478 7.977 -12.537 1.00 93.88 117 SER A C 1
ATOM 927 O O . SER A 1 117 ? 9.321 6.972 -11.851 1.00 93.88 117 SER A O 1
ATOM 929 N N . PHE A 1 118 ? 10.395 8.024 -13.513 1.00 96.19 118 PHE A N 1
ATOM 930 C CA . PHE A 1 118 ? 11.293 6.898 -13.772 1.00 96.19 118 PHE A CA 1
ATOM 931 C C . PHE A 1 118 ? 12.265 6.669 -12.616 1.00 96.19 118 PHE A C 1
ATOM 933 O O . PHE A 1 118 ? 12.429 5.533 -12.199 1.00 96.19 118 PHE A O 1
ATOM 940 N N . LYS A 1 119 ? 12.862 7.725 -12.046 1.00 93.69 119 LYS A N 1
ATOM 941 C CA . LYS A 1 119 ? 13.735 7.602 -10.865 1.00 93.69 119 LYS A CA 1
ATOM 942 C C . LYS A 1 119 ? 13.012 6.962 -9.676 1.00 93.69 119 LYS A C 1
ATOM 944 O O . LYS A 1 119 ? 13.599 6.113 -9.015 1.00 93.69 119 LYS A O 1
ATOM 949 N N . ALA A 1 120 ? 11.750 7.324 -9.431 1.00 88.12 120 ALA A N 1
ATOM 950 C CA . ALA A 1 120 ? 10.928 6.710 -8.386 1.00 88.12 120 ALA A CA 1
ATOM 951 C C . ALA A 1 120 ? 10.683 5.214 -8.648 1.00 88.12 120 ALA A C 1
ATOM 953 O O . ALA A 1 120 ? 10.909 4.390 -7.764 1.00 88.12 120 ALA A O 1
ATOM 954 N N . PHE A 1 121 ? 10.305 4.854 -9.878 1.00 92.62 121 PHE A N 1
ATOM 955 C CA . PHE A 1 121 ? 10.140 3.456 -10.287 1.00 92.62 121 PHE A CA 1
ATOM 956 C C . PHE A 1 121 ? 11.452 2.663 -10.204 1.00 92.62 121 PHE A C 1
ATOM 958 O O . PHE A 1 121 ? 11.479 1.559 -9.674 1.00 92.62 121 PHE A O 1
ATOM 965 N N . PHE A 1 122 ? 12.558 3.252 -10.656 1.00 91.75 122 PHE A N 1
ATOM 966 C CA . PHE A 1 122 ? 13.881 2.638 -10.629 1.00 91.75 122 PHE A CA 1
ATOM 967 C C . PHE A 1 122 ? 14.399 2.431 -9.207 1.00 91.75 122 PHE A C 1
ATOM 969 O O . PHE A 1 122 ? 15.028 1.414 -8.926 1.00 91.75 122 PHE A O 1
ATOM 976 N N . LYS A 1 123 ? 14.111 3.368 -8.295 1.00 87.38 123 LYS A N 1
ATOM 977 C CA . LYS A 1 123 ? 14.381 3.196 -6.866 1.00 87.38 123 LYS A CA 1
ATOM 978 C C . LYS A 1 123 ? 13.581 2.019 -6.314 1.00 87.38 123 LYS A C 1
ATOM 980 O O . LYS A 1 123 ? 14.182 1.154 -5.704 1.00 87.38 123 LYS A O 1
ATOM 985 N N . PHE A 1 124 ? 12.279 1.950 -6.601 1.00 84.31 124 PHE A N 1
ATOM 986 C CA . PHE A 1 124 ? 11.423 0.841 -6.169 1.00 84.31 124 PHE A CA 1
ATOM 987 C C . PHE A 1 124 ? 11.938 -0.525 -6.653 1.00 84.31 124 PHE A C 1
ATOM 989 O O . PHE A 1 124 ? 12.049 -1.445 -5.857 1.00 84.31 124 PHE A O 1
ATOM 996 N N . GLN A 1 125 ? 12.340 -0.643 -7.924 1.00 85.19 125 GLN A N 1
ATOM 997 C CA . GLN A 1 125 ? 12.913 -1.882 -8.478 1.00 85.19 125 GLN A CA 1
ATOM 998 C C . GLN A 1 125 ? 14.205 -2.342 -7.784 1.00 85.19 125 GLN A C 1
ATOM 1000 O O . GLN A 1 125 ? 14.552 -3.516 -7.872 1.00 85.19 125 GLN A O 1
ATOM 1005 N N . ASN A 1 126 ? 14.954 -1.411 -7.189 1.00 82.88 126 ASN A N 1
ATOM 1006 C CA . ASN A 1 126 ? 16.255 -1.665 -6.569 1.00 82.88 126 ASN A CA 1
ATOM 1007 C C . ASN A 1 126 ? 16.218 -1.542 -5.040 1.00 82.88 126 ASN A C 1
ATOM 1009 O O . ASN A 1 126 ? 17.267 -1.636 -4.404 1.00 82.88 126 ASN A O 1
ATOM 1013 N N . SER A 1 127 ? 15.046 -1.310 -4.448 1.00 72.25 127 SER A N 1
ATOM 1014 C CA . SER A 1 127 ? 14.885 -1.417 -3.004 1.00 72.25 127 SER A CA 1
ATOM 1015 C C . SER A 1 127 ? 15.128 -2.876 -2.610 1.00 72.25 127 SER A C 1
ATOM 1017 O O . SER A 1 127 ? 14.572 -3.761 -3.265 1.00 72.25 127 SER A O 1
ATOM 1019 N N . PRO A 1 128 ? 15.951 -3.154 -1.583 1.00 62.97 128 PRO A N 1
ATOM 1020 C CA . PRO A 1 128 ? 16.054 -4.494 -1.029 1.00 62.97 128 PRO A CA 1
ATOM 1021 C C . PRO A 1 128 ? 14.656 -4.936 -0.613 1.00 62.97 128 PRO A C 1
ATOM 1023 O O . PRO A 1 128 ? 14.009 -4.270 0.191 1.00 62.97 128 PRO A O 1
ATOM 1026 N N . THR A 1 129 ? 14.180 -6.018 -1.210 1.00 71.12 129 THR A N 1
ATOM 1027 C CA . THR A 1 129 ? 12.974 -6.684 -0.746 1.00 71.12 129 THR A CA 1
ATOM 1028 C C . THR A 1 129 ? 13.343 -7.395 0.545 1.00 71.12 129 THR A C 1
ATOM 1030 O O . THR A 1 129 ? 14.236 -8.246 0.541 1.00 71.12 129 THR A O 1
ATOM 1033 N N . GLU A 1 130 ? 12.730 -6.991 1.653 1.00 80.12 130 GLU A N 1
ATOM 1034 C CA . GLU A 1 130 ? 12.954 -7.662 2.930 1.00 80.12 130 GLU A CA 1
ATOM 1035 C C . GLU A 1 130 ? 12.521 -9.130 2.798 1.00 80.12 130 GLU A C 1
ATOM 1037 O O . GLU A 1 130 ? 11.551 -9.445 2.103 1.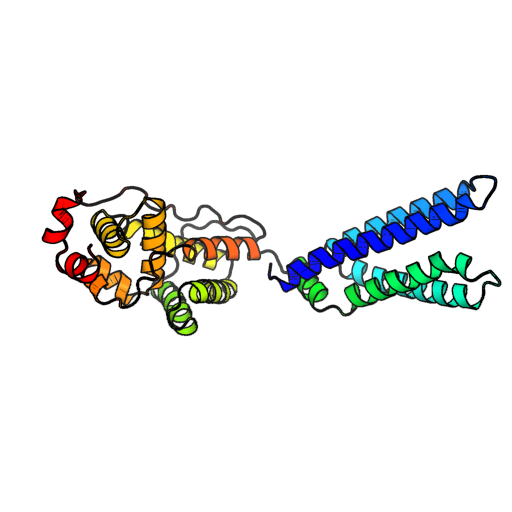00 80.12 130 GLU A O 1
ATOM 1042 N N . SER A 1 131 ? 13.270 -10.051 3.409 1.00 79.69 131 SER A N 1
ATOM 1043 C CA . SER A 1 131 ? 12.886 -11.464 3.414 1.00 79.69 131 SER A CA 1
ATOM 1044 C C . SER A 1 131 ? 11.539 -11.624 4.109 1.00 79.69 131 SER A C 1
ATOM 1046 O O . SER A 1 131 ? 11.347 -11.053 5.181 1.00 79.69 131 SER A O 1
ATOM 1048 N N . VAL A 1 132 ? 10.657 -12.450 3.550 1.00 80.75 132 VAL A N 1
ATOM 1049 C CA . VAL A 1 132 ? 9.423 -12.847 4.232 1.00 80.75 132 VAL A CA 1
ATOM 1050 C C . VAL A 1 132 ? 9.793 -13.576 5.518 1.00 80.75 132 VAL A C 1
ATOM 1052 O O . VAL A 1 132 ? 10.532 -14.562 5.498 1.00 80.75 132 VAL A O 1
ATOM 1055 N N . GLN A 1 133 ? 9.293 -13.059 6.630 1.00 79.38 133 GLN A N 1
ATOM 1056 C CA . GLN A 1 133 ? 9.477 -13.603 7.968 1.00 79.38 133 GLN A CA 1
ATOM 1057 C C . GLN A 1 133 ? 8.099 -13.682 8.615 1.00 79.38 133 GLN A C 1
ATOM 1059 O O . GLN A 1 133 ? 7.389 -12.677 8.658 1.00 79.38 133 GLN A O 1
ATOM 1064 N N . ASP A 1 134 ? 7.720 -14.879 9.063 1.00 85.56 134 ASP A N 1
ATOM 1065 C CA . ASP A 1 134 ? 6.518 -15.092 9.868 1.00 85.56 134 ASP A CA 1
ATOM 1066 C C . ASP A 1 134 ? 6.896 -15.058 11.351 1.00 85.56 134 ASP A C 1
ATOM 1068 O O . ASP A 1 134 ? 7.971 -15.518 11.745 1.00 85.56 134 ASP A O 1
ATOM 1072 N N . SER A 1 135 ? 6.018 -14.496 12.171 1.00 89.19 135 SER A N 1
ATOM 1073 C CA . SER A 1 135 ? 6.228 -14.334 13.603 1.00 89.19 135 SER A CA 1
ATOM 1074 C C . SER A 1 135 ? 4.894 -14.252 14.321 1.00 89.19 135 SER A C 1
ATOM 1076 O O . SER A 1 135 ? 3.928 -13.657 13.843 1.00 89.19 135 SER A O 1
ATOM 1078 N N . LYS A 1 136 ? 4.862 -14.850 15.510 1.00 93.06 136 LYS A N 1
ATOM 1079 C CA . LYS A 1 136 ? 3.756 -14.737 16.466 1.00 93.06 136 LYS A CA 1
ATOM 1080 C C . LYS A 1 136 ? 4.064 -13.715 17.565 1.00 93.06 136 LYS A C 1
ATOM 1082 O O . LYS A 1 136 ? 3.365 -13.688 18.569 1.00 93.06 136 LYS A O 1
ATOM 1087 N N . GLN A 1 137 ? 5.131 -12.927 17.423 1.00 95.81 137 GLN A N 1
ATOM 1088 C CA . GLN A 1 137 ? 5.423 -11.841 18.354 1.00 95.81 137 GLN A CA 1
ATOM 1089 C C . GLN A 1 137 ? 4.430 -10.696 18.157 1.00 95.81 137 GLN A C 1
ATOM 1091 O O . GLN A 1 137 ? 3.910 -10.478 17.062 1.00 95.81 137 GLN A O 1
ATOM 1096 N N . ILE A 1 138 ? 4.142 -10.000 19.248 1.00 96.31 138 ILE A N 1
ATOM 1097 C CA . ILE A 1 138 ? 3.219 -8.873 19.294 1.00 96.31 138 ILE A CA 1
ATOM 1098 C C . ILE A 1 138 ? 4.048 -7.640 19.610 1.00 96.31 138 ILE A C 1
ATOM 1100 O O . ILE A 1 138 ? 4.884 -7.687 20.510 1.00 96.31 138 ILE A O 1
ATOM 1104 N N . MET A 1 139 ? 3.801 -6.545 18.893 1.00 97.94 139 MET A N 1
ATOM 1105 C CA . MET A 1 139 ? 4.447 -5.276 19.198 1.00 97.94 139 MET A CA 1
ATOM 1106 C C . MET A 1 139 ? 4.133 -4.845 20.635 1.00 97.94 139 MET A C 1
ATOM 1108 O O . MET A 1 139 ? 2.979 -4.898 21.071 1.00 97.94 139 MET A O 1
ATOM 1112 N N . GLU A 1 140 ? 5.160 -4.366 21.337 1.00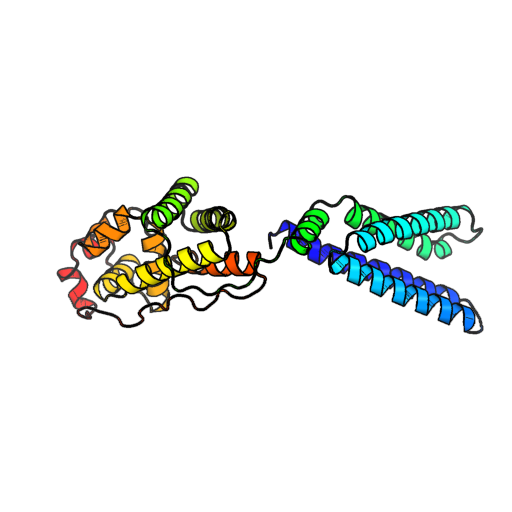 97.81 140 GLU A N 1
ATOM 1113 C CA . GLU A 1 140 ? 5.014 -3.785 22.673 1.00 97.81 140 GLU A CA 1
ATOM 1114 C C . GLU A 1 140 ? 3.937 -2.699 22.697 1.00 97.81 140 GLU A C 1
ATOM 1116 O O . GLU A 1 140 ? 3.815 -1.871 21.786 1.00 97.81 140 GLU A O 1
ATOM 1121 N N . GLU A 1 141 ? 3.144 -2.705 23.761 1.00 96.44 141 GLU A N 1
ATOM 1122 C CA . GLU A 1 141 ? 1.910 -1.939 23.819 1.00 96.44 141 GLU A CA 1
ATOM 1123 C C . GLU A 1 141 ? 2.136 -0.428 23.730 1.00 96.44 141 GLU A C 1
ATOM 1125 O O . GLU A 1 141 ? 1.425 0.251 22.983 1.00 96.44 141 GLU A O 1
ATOM 1130 N N . GLU A 1 142 ? 3.137 0.111 24.433 1.00 97.50 142 GLU A N 1
ATOM 1131 C CA . GLU A 1 142 ? 3.432 1.543 24.362 1.00 97.50 142 GLU A CA 1
ATOM 1132 C C . GLU A 1 142 ? 3.855 1.968 22.952 1.00 97.50 142 GLU A C 1
ATOM 1134 O O . GLU A 1 142 ? 3.503 3.060 22.506 1.00 97.50 142 GLU A O 1
ATOM 1139 N N . ASN A 1 143 ? 4.579 1.110 22.226 1.00 98.00 143 ASN A N 1
ATOM 1140 C CA . ASN A 1 143 ? 5.014 1.405 20.861 1.00 98.00 143 ASN A CA 1
ATOM 1141 C C . ASN A 1 143 ? 3.832 1.415 19.889 1.00 98.00 143 ASN A C 1
ATOM 1143 O O . ASN A 1 143 ? 3.711 2.347 19.089 1.00 98.00 143 ASN A O 1
ATOM 1147 N N . PHE A 1 144 ? 2.941 0.425 19.994 1.00 98.62 144 PHE A N 1
ATOM 1148 C CA . PHE A 1 144 ? 1.731 0.349 19.179 1.00 98.62 144 PHE A CA 1
ATOM 1149 C C . PHE A 1 144 ? 0.858 1.596 19.361 1.00 98.62 144 PHE A C 1
ATOM 1151 O O . PHE A 1 144 ? 0.547 2.295 18.392 1.00 98.62 144 PHE A O 1
ATOM 1158 N N . TRP A 1 145 ? 0.518 1.929 20.610 1.00 98.56 145 TRP A N 1
ATOM 1159 C CA . TRP A 1 145 ? -0.340 3.077 20.893 1.00 98.56 145 TRP A CA 1
ATOM 1160 C C . TRP A 1 145 ? 0.317 4.402 20.524 1.00 98.56 145 TRP A C 1
ATOM 1162 O O . TRP A 1 145 ? -0.353 5.271 19.972 1.00 98.56 145 TRP A O 1
ATOM 1172 N N . LYS A 1 146 ? 1.635 4.535 20.706 1.00 98.50 146 LYS A N 1
ATOM 1173 C CA . LYS A 1 146 ? 2.380 5.715 20.255 1.00 98.50 146 LYS A CA 1
ATOM 1174 C C . LYS A 1 146 ? 2.266 5.935 18.746 1.00 98.50 146 LYS A C 1
ATOM 1176 O O . LYS A 1 146 ? 2.153 7.085 18.313 1.00 98.50 146 LYS A O 1
ATOM 1181 N N . ILE A 1 147 ? 2.294 4.873 17.935 1.00 98.69 147 ILE A N 1
ATOM 1182 C CA . ILE A 1 147 ? 2.080 4.977 16.482 1.00 98.69 147 ILE A CA 1
ATOM 1183 C C . ILE A 1 147 ? 0.653 5.462 16.204 1.00 98.69 147 ILE A C 1
ATOM 1185 O O . ILE A 1 147 ? 0.480 6.469 15.514 1.00 98.69 147 ILE A O 1
ATOM 1189 N N . ILE A 1 148 ? -0.363 4.818 16.786 1.00 98.44 148 ILE A N 1
ATOM 1190 C CA . ILE A 1 148 ? -1.770 5.207 16.607 1.00 98.44 148 ILE A CA 1
ATOM 1191 C C . ILE A 1 148 ? -2.002 6.673 17.007 1.00 98.44 148 ILE A C 1
ATOM 1193 O O . ILE A 1 148 ? -2.531 7.450 16.212 1.00 98.44 148 ILE A O 1
ATOM 1197 N N . GLU A 1 149 ? -1.533 7.100 18.177 1.00 97.88 149 GLU A N 1
ATOM 1198 C CA . GLU A 1 149 ? -1.665 8.479 18.660 1.00 97.88 149 GLU A CA 1
ATOM 1199 C C . GLU A 1 149 ? -0.946 9.484 17.755 1.00 97.88 149 GLU A C 1
ATOM 1201 O O . GLU A 1 149 ? -1.495 10.541 17.430 1.00 97.88 149 GLU A O 1
ATOM 1206 N N . THR A 1 150 ? 0.257 9.142 17.281 1.00 98.06 150 THR A N 1
ATOM 1207 C CA . THR A 1 150 ? 1.006 9.979 16.333 1.00 98.06 150 THR A CA 1
ATOM 1208 C C . THR A 1 150 ? 0.212 10.184 15.042 1.00 98.06 150 THR A C 1
ATOM 1210 O O . THR A 1 150 ? 0.120 11.309 14.544 1.00 98.06 150 THR A O 1
ATOM 1213 N N . THR A 1 151 ? -0.389 9.122 14.503 1.00 98.06 151 THR A N 1
ATOM 1214 C CA . THR A 1 151 ? -1.173 9.189 13.258 1.00 98.06 151 THR A CA 1
ATOM 1215 C C . THR A 1 151 ? -2.483 9.955 13.447 1.00 98.06 151 THR A C 1
ATOM 1217 O O . THR A 1 151 ? -2.829 10.783 12.600 1.00 98.06 151 THR A O 1
ATOM 1220 N N . LYS A 1 152 ? -3.174 9.776 14.583 1.00 95.94 152 LYS A N 1
ATOM 1221 C CA . LYS A 1 152 ? -4.387 10.529 14.943 1.00 95.94 152 LYS A CA 1
ATOM 1222 C C . LYS A 1 152 ? -4.100 12.023 15.118 1.00 95.94 152 LYS A C 1
ATOM 1224 O O . LYS A 1 152 ? -4.837 12.870 14.617 1.00 95.94 152 LYS A O 1
ATOM 1229 N N . SER A 1 153 ? -2.991 12.365 15.776 1.00 96.81 153 SER A N 1
ATOM 1230 C CA . SER A 1 153 ? -2.566 13.757 15.959 1.00 96.81 153 SER A CA 1
ATOM 1231 C C . SER A 1 153 ? -2.241 14.430 14.621 1.00 96.81 153 SER A C 1
ATOM 1233 O O . SER A 1 153 ? -2.775 15.498 14.314 1.00 96.81 153 SER A O 1
ATOM 1235 N N . LYS A 1 154 ? -1.439 13.780 13.767 1.00 97.38 154 LYS A N 1
ATOM 1236 C CA . LYS A 1 154 ? -1.066 14.314 12.444 1.00 97.38 154 LYS A CA 1
ATOM 1237 C C . LYS A 1 154 ? -2.242 14.448 11.479 1.00 97.38 154 LYS A C 1
ATOM 1239 O O . LYS A 1 154 ? -2.230 15.331 10.625 1.00 97.38 154 LYS A O 1
ATOM 1244 N N . SER A 1 155 ? -3.256 13.602 11.622 1.00 95.81 155 SER A N 1
ATOM 1245 C CA . SER A 1 155 ? -4.491 13.670 10.836 1.00 95.81 155 SER A CA 1
ATOM 1246 C C . SER A 1 155 ? -5.520 14.658 11.390 1.00 95.81 155 SER A C 1
ATOM 1248 O O . SER A 1 155 ? -6.538 14.892 10.739 1.00 95.81 155 SER A O 1
ATOM 1250 N N . SER A 1 156 ? -5.256 15.272 12.554 1.00 93.19 156 SER A N 1
ATOM 1251 C CA . SER A 1 156 ? -6.209 16.138 13.266 1.00 93.19 156 SER A CA 1
ATOM 1252 C C . SER A 1 156 ? -7.555 15.443 13.511 1.00 93.19 156 SER A C 1
ATOM 1254 O O . SER A 1 156 ? -8.604 16.064 13.383 1.00 93.19 156 SER A O 1
ATOM 1256 N N . GLY A 1 157 ? -7.518 14.140 13.808 1.00 87.00 157 GLY A N 1
ATOM 1257 C CA . GLY A 1 157 ? -8.707 13.320 14.054 1.00 87.00 157 GLY A CA 1
ATOM 1258 C C . GLY A 1 157 ? -9.465 12.854 12.807 1.00 87.00 157 GLY A C 1
ATOM 1259 O O . GLY A 1 157 ? -10.401 12.079 12.945 1.00 87.00 157 GLY A O 1
ATOM 1260 N N . ASN A 1 158 ? -9.072 13.265 11.595 1.00 92.44 158 ASN A N 1
ATOM 1261 C CA . ASN A 1 158 ? -9.729 12.808 10.370 1.00 92.44 158 ASN A CA 1
ATOM 1262 C C . ASN A 1 158 ? -9.308 11.374 10.011 1.00 92.44 158 ASN A C 1
ATOM 1264 O O . ASN A 1 158 ? -8.135 11.128 9.716 1.00 92.44 158 ASN A O 1
ATOM 1268 N N . TYR A 1 159 ? -10.275 10.458 9.962 1.00 91.69 159 TYR A N 1
ATOM 1269 C CA . TYR A 1 159 ? -10.022 9.028 9.787 1.00 91.69 159 TYR A CA 1
ATOM 1270 C C . TYR A 1 159 ? -9.307 8.688 8.469 1.00 91.69 159 TYR A C 1
ATOM 1272 O O . TYR A 1 159 ? -8.260 8.041 8.471 1.00 91.69 159 TYR A O 1
ATOM 1280 N N . ASN A 1 160 ? -9.777 9.232 7.344 1.00 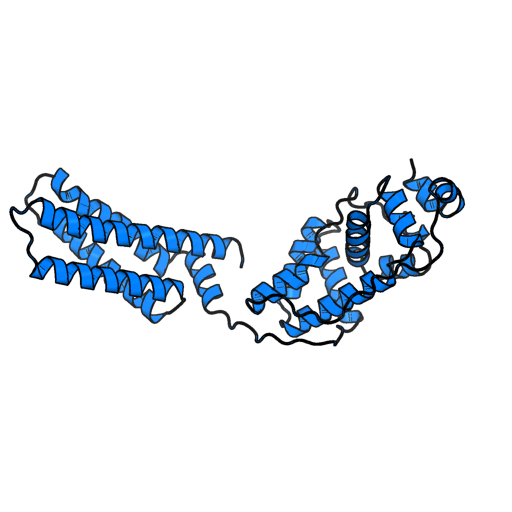91.44 160 ASN A N 1
ATOM 1281 C CA . ASN A 1 160 ? -9.163 9.001 6.030 1.00 91.44 160 ASN A CA 1
ATOM 1282 C C . ASN A 1 160 ? -7.712 9.510 5.959 1.00 91.44 160 ASN A C 1
ATOM 1284 O O . ASN A 1 160 ? -6.826 8.846 5.421 1.00 91.44 160 ASN A O 1
ATOM 1288 N N . LYS A 1 161 ? -7.417 10.669 6.561 1.00 95.12 161 LYS A N 1
ATOM 1289 C CA . LYS A 1 161 ? -6.034 11.166 6.670 1.00 95.12 161 LYS A CA 1
ATOM 1290 C C . LYS A 1 161 ? -5.187 10.312 7.611 1.00 95.12 161 LYS A C 1
ATOM 1292 O O . LYS A 1 161 ? -3.985 10.187 7.378 1.00 95.12 161 LYS A O 1
ATOM 1297 N N . GLN A 1 162 ? -5.778 9.742 8.662 1.00 96.94 162 GLN A N 1
ATOM 1298 C CA . GLN A 1 162 ? -5.071 8.877 9.606 1.00 96.94 162 GLN A CA 1
ATOM 1299 C C . GLN A 1 162 ? -4.511 7.637 8.911 1.00 96.94 162 GLN A C 1
ATOM 1301 O O . GLN A 1 162 ? -3.368 7.280 9.179 1.00 96.94 162 GLN A O 1
ATOM 1306 N N . GLN A 1 163 ? -5.250 7.045 7.969 1.00 96.06 163 GLN A N 1
ATOM 1307 C CA . GLN A 1 163 ? -4.783 5.907 7.169 1.00 96.06 163 GLN A CA 1
ATOM 1308 C C . GLN A 1 163 ? -3.490 6.236 6.404 1.00 96.06 163 GLN A C 1
ATOM 1310 O O . GLN A 1 163 ? -2.502 5.505 6.496 1.00 96.06 163 GLN A O 1
ATOM 1315 N N . CYS A 1 164 ? -3.440 7.395 5.735 1.00 95.12 164 CYS A N 1
ATOM 1316 C CA . CYS A 1 164 ? -2.232 7.857 5.046 1.00 95.12 164 CYS A CA 1
ATOM 1317 C C . CYS A 1 164 ? -1.060 8.126 6.004 1.00 95.12 164 CYS A C 1
ATOM 1319 O O . CYS A 1 164 ? 0.100 7.904 5.651 1.00 95.12 164 CYS A O 1
ATOM 1321 N N . GLU A 1 165 ? -1.326 8.653 7.202 1.00 97.94 165 GLU A N 1
ATOM 1322 C CA . GLU A 1 165 ? -0.281 8.861 8.210 1.00 97.94 165 GLU A CA 1
ATOM 1323 C C . GLU A 1 165 ? 0.203 7.536 8.810 1.00 97.94 165 GLU A C 1
ATOM 1325 O O . GLU A 1 165 ? 1.403 7.391 9.049 1.00 97.94 165 GLU A O 1
ATOM 1330 N N . LEU A 1 166 ? -0.683 6.551 8.989 1.00 98.38 166 LEU A N 1
ATOM 1331 C CA . LEU A 1 166 ? -0.322 5.211 9.445 1.00 98.38 166 LEU A CA 1
ATOM 1332 C C . LEU A 1 166 ? 0.587 4.517 8.436 1.00 98.38 166 LEU A C 1
ATOM 1334 O O . LEU A 1 166 ? 1.635 4.011 8.834 1.00 98.38 166 LEU A O 1
ATOM 1338 N N . GLU A 1 167 ? 0.271 4.584 7.138 1.00 96.69 167 GLU A N 1
ATOM 1339 C CA . GLU A 1 167 ? 1.154 4.054 6.093 1.00 96.69 167 GLU A CA 1
ATOM 1340 C C . GLU A 1 167 ? 2.564 4.660 6.224 1.00 96.69 167 GLU A C 1
ATOM 1342 O O . GLU A 1 167 ? 3.563 3.940 6.230 1.00 96.69 167 GLU A O 1
ATOM 1347 N N . LYS A 1 168 ? 2.670 5.984 6.410 1.00 95.44 168 LYS A N 1
ATOM 1348 C CA . LYS A 1 168 ? 3.964 6.672 6.563 1.00 95.44 168 LYS A CA 1
ATOM 1349 C C . LYS A 1 168 ? 4.733 6.251 7.812 1.00 95.44 168 LYS A C 1
ATOM 1351 O O . LYS A 1 168 ? 5.961 6.195 7.748 1.00 95.44 168 LYS A O 1
ATOM 1356 N N . GLU A 1 169 ? 4.062 6.032 8.941 1.00 97.94 169 GLU A N 1
ATOM 1357 C CA . GLU A 1 169 ? 4.721 5.568 10.167 1.00 97.94 169 GLU A CA 1
ATOM 1358 C C . GLU A 1 169 ? 5.183 4.111 10.025 1.00 97.94 169 GLU A C 1
ATOM 1360 O O . GLU A 1 169 ? 6.356 3.831 10.272 1.00 97.94 169 GLU A O 1
ATOM 1365 N N . LEU A 1 170 ? 4.332 3.213 9.517 1.00 97.88 170 LEU A N 1
ATOM 1366 C CA . LEU A 1 170 ? 4.681 1.801 9.317 1.00 97.88 170 LEU A CA 1
ATOM 1367 C C . LEU A 1 170 ? 5.776 1.604 8.256 1.00 97.88 170 LEU A C 1
ATOM 1369 O O . LEU A 1 170 ? 6.607 0.708 8.378 1.00 97.88 170 LEU A O 1
ATOM 1373 N N . GLN A 1 171 ? 5.861 2.471 7.241 1.00 94.69 171 GLN A N 1
ATOM 1374 C CA . GLN A 1 171 ? 6.950 2.427 6.255 1.00 94.69 171 GLN A CA 1
ATOM 1375 C C . GLN A 1 171 ? 8.345 2.634 6.871 1.00 94.69 171 GLN A C 1
ATOM 1377 O O . GLN A 1 171 ? 9.339 2.232 6.255 1.00 94.69 171 GLN A O 1
ATOM 1382 N N . LYS A 1 172 ? 8.443 3.227 8.070 1.00 95.25 172 LYS A N 1
ATOM 1383 C CA . LYS A 1 172 ? 9.714 3.416 8.795 1.00 95.25 172 LYS A CA 1
ATOM 1384 C C . LYS A 1 172 ? 10.171 2.166 9.546 1.00 95.25 172 LYS A C 1
ATOM 1386 O O . LYS A 1 172 ? 11.348 2.090 9.884 1.00 95.25 172 LYS A O 1
ATOM 1391 N N . LEU A 1 173 ? 9.258 1.235 9.806 1.00 95.81 173 LEU A N 1
ATOM 1392 C CA . LEU A 1 173 ? 9.527 -0.026 10.491 1.00 95.81 173 LEU A CA 1
ATOM 1393 C C . LEU A 1 173 ? 10.095 -1.064 9.517 1.00 95.81 173 LEU A C 1
ATOM 1395 O O . LEU A 1 173 ? 9.959 -0.929 8.301 1.00 95.81 173 LEU A O 1
ATOM 1399 N N . THR A 1 174 ? 10.726 -2.110 10.027 1.00 94.81 174 THR A N 1
ATOM 1400 C CA . THR A 1 174 ? 11.052 -3.325 9.264 1.00 94.81 174 THR A CA 1
ATOM 1401 C C . THR A 1 174 ? 9.786 -4.140 8.975 1.00 94.81 174 THR A C 1
ATOM 1403 O O . THR A 1 174 ? 8.755 -3.962 9.621 1.00 94.81 174 THR A O 1
ATOM 1406 N N . ALA A 1 175 ? 9.827 -5.051 8.002 1.00 94.31 175 ALA A N 1
ATOM 1407 C CA . ALA A 1 175 ? 8.689 -5.907 7.665 1.00 94.31 175 ALA A CA 1
ATOM 1408 C C . ALA A 1 175 ? 8.237 -6.771 8.856 1.00 94.31 175 ALA A C 1
ATOM 1410 O O . ALA A 1 175 ? 7.037 -6.962 9.049 1.00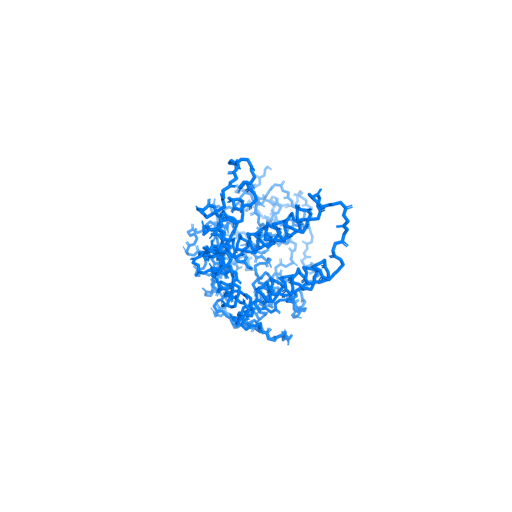 94.31 175 ALA A O 1
ATOM 1411 N N . ILE A 1 176 ? 9.178 -7.250 9.679 1.00 95.25 176 ILE A N 1
ATOM 1412 C CA . ILE A 1 176 ? 8.856 -8.035 10.876 1.00 95.25 176 ILE A CA 1
ATOM 1413 C C . ILE A 1 176 ? 8.142 -7.189 11.938 1.00 95.25 176 ILE A C 1
ATOM 1415 O O . ILE A 1 176 ? 7.120 -7.616 12.461 1.00 95.25 176 ILE A O 1
ATOM 1419 N N . GLU A 1 177 ? 8.576 -5.947 12.159 1.00 97.06 177 GLU A N 1
ATOM 1420 C CA . GLU A 1 177 ? 7.899 -5.008 13.066 1.00 97.06 177 GLU A CA 1
ATOM 1421 C C . GLU A 1 177 ? 6.501 -4.611 12.551 1.00 97.06 177 GLU A C 1
ATOM 1423 O O . GLU A 1 177 ? 5.586 -4.395 13.343 1.00 97.06 177 GLU A O 1
ATOM 1428 N N . VAL A 1 178 ? 6.294 -4.540 11.227 1.00 97.75 178 VAL A N 1
ATOM 1429 C CA . VAL A 1 178 ? 4.954 -4.336 10.638 1.00 97.75 178 VAL A CA 1
ATOM 1430 C C . VAL A 1 178 ? 4.045 -5.539 10.908 1.00 97.75 178 VAL A C 1
ATOM 1432 O O . VAL A 1 178 ? 2.877 -5.346 11.240 1.00 97.75 178 VAL A O 1
ATOM 1435 N N . LEU A 1 179 ? 4.566 -6.768 10.818 1.00 97.25 179 LEU A N 1
ATOM 1436 C CA . LEU A 1 179 ? 3.818 -7.973 11.192 1.00 97.25 179 LEU A CA 1
ATOM 1437 C C . LEU A 1 179 ? 3.488 -7.992 12.691 1.00 97.25 179 LEU A C 1
ATOM 1439 O O . LEU A 1 179 ? 2.378 -8.342 13.074 1.00 97.25 179 LEU A O 1
ATOM 1443 N N . GLU A 1 180 ? 4.414 -7.575 13.549 1.00 97.75 180 GLU A N 1
ATOM 1444 C CA . GLU A 1 180 ? 4.180 -7.464 14.993 1.00 97.75 180 GLU A CA 1
ATOM 1445 C C . GLU A 1 180 ? 3.134 -6.392 15.341 1.00 97.75 180 GLU A C 1
ATOM 1447 O O . GLU A 1 180 ? 2.321 -6.596 16.249 1.00 97.75 180 GLU A O 1
ATOM 1452 N N . PHE A 1 181 ? 3.119 -5.272 14.607 1.00 98.31 181 PHE A N 1
ATOM 1453 C CA . PHE A 1 181 ? 2.066 -4.257 14.696 1.00 98.31 181 PHE A CA 1
ATOM 1454 C C . PHE A 1 181 ? 0.704 -4.842 14.305 1.00 98.31 181 PHE A C 1
ATOM 1456 O O . PHE A 1 181 ? -0.267 -4.685 15.044 1.00 98.31 181 PHE A O 1
ATOM 1463 N N . ASP A 1 182 ? 0.639 -5.548 13.173 1.00 97.81 182 ASP A N 1
ATOM 1464 C CA . ASP A 1 182 ? -0.576 -6.213 12.691 1.00 97.81 182 ASP A CA 1
ATOM 1465 C C . ASP A 1 182 ? -1.080 -7.267 13.691 1.00 97.81 182 ASP A C 1
ATOM 1467 O O . ASP A 1 182 ? -2.266 -7.311 14.017 1.00 97.81 182 ASP A O 1
ATOM 1471 N N . ASN A 1 183 ? -0.173 -8.045 14.289 1.00 97.50 183 ASN A N 1
ATOM 1472 C CA . ASN A 1 183 ? -0.499 -9.001 15.345 1.00 97.50 183 ASN A CA 1
ATOM 1473 C C . ASN A 1 183 ? -1.132 -8.317 16.570 1.00 97.50 183 ASN A C 1
ATOM 1475 O O . ASN A 1 183 ? -2.135 -8.817 17.090 1.00 97.50 183 ASN A O 1
ATOM 1479 N N . LYS A 1 184 ? -0.604 -7.167 17.026 1.00 97.88 184 LYS A N 1
ATOM 1480 C CA . LYS A 1 184 ? -1.221 -6.380 18.118 1.00 97.88 184 LYS A CA 1
ATOM 1481 C C . LYS A 1 184 ? -2.587 -5.840 17.699 1.00 97.88 184 LYS A C 1
ATOM 1483 O O . LYS A 1 184 ? -3.536 -5.963 18.469 1.00 97.88 184 LYS A O 1
ATOM 1488 N N . PHE A 1 185 ? -2.710 -5.322 16.477 1.00 97.44 185 PHE A N 1
ATOM 1489 C CA . PHE A 1 185 ? -3.965 -4.793 15.937 1.00 97.44 185 PHE A CA 1
ATOM 1490 C C . PHE A 1 185 ? -5.072 -5.859 15.908 1.00 97.44 185 PHE A C 1
ATOM 1492 O O . PHE A 1 185 ? -6.167 -5.636 16.424 1.00 97.44 185 PHE A O 1
ATOM 1499 N N . ARG A 1 186 ? -4.775 -7.053 15.377 1.00 96.06 186 ARG A N 1
ATOM 1500 C CA . ARG A 1 186 ? -5.697 -8.203 15.353 1.00 96.06 186 ARG A CA 1
ATOM 1501 C C . ARG A 1 186 ? -6.050 -8.700 16.752 1.00 96.06 186 ARG A C 1
ATOM 1503 O O . ARG A 1 186 ? -7.196 -9.061 16.998 1.00 96.06 186 ARG A O 1
ATOM 1510 N N . THR A 1 187 ? -5.087 -8.690 17.674 1.00 96.12 187 THR A N 1
ATOM 1511 C CA . THR A 1 187 ? -5.324 -9.072 19.076 1.00 96.12 187 THR A CA 1
ATOM 1512 C C . THR A 1 187 ? -6.337 -8.132 19.733 1.00 96.12 187 THR A C 1
ATOM 1514 O O . THR A 1 187 ? -7.319 -8.601 20.300 1.00 96.12 187 THR A O 1
ATOM 1517 N N . LEU A 1 188 ? -6.153 -6.815 19.585 1.00 96.75 188 LEU A N 1
ATOM 1518 C CA . LEU A 1 188 ? -7.076 -5.810 20.125 1.00 96.75 188 LEU A CA 1
ATOM 1519 C C . LEU A 1 188 ? -8.460 -5.882 19.466 1.00 96.75 188 LEU A C 1
ATOM 1521 O O . LEU A 1 188 ? -9.468 -5.778 20.157 1.00 96.75 188 LEU A O 1
ATOM 1525 N N . ARG A 1 189 ? -8.538 -6.119 18.148 1.00 96.00 189 ARG A N 1
ATOM 1526 C CA . ARG A 1 189 ? -9.822 -6.342 17.455 1.00 96.00 189 ARG A CA 1
ATOM 1527 C C . ARG A 1 189 ? -10.589 -7.538 18.017 1.00 96.00 189 ARG A C 1
ATOM 1529 O O . ARG A 1 189 ? -11.802 -7.441 18.201 1.00 96.00 189 ARG A O 1
ATOM 1536 N N . GLY A 1 190 ? -9.889 -8.643 18.273 1.00 95.44 190 GLY A N 1
ATOM 1537 C CA . GLY A 1 190 ? -10.475 -9.846 18.863 1.00 95.44 190 GLY A CA 1
ATOM 1538 C C . GLY A 1 190 ? -10.949 -9.633 20.304 1.00 95.44 190 GLY A C 1
ATOM 1539 O O . GLY A 1 190 ? -11.980 -10.170 20.689 1.00 95.44 190 GLY A O 1
ATOM 1540 N N . GLU A 1 191 ? -10.249 -8.808 21.090 1.00 94.75 191 GLU A N 1
ATOM 1541 C CA . GLU A 1 191 ? -10.629 -8.476 22.475 1.00 94.75 191 GLU A CA 1
ATOM 1542 C C . GLU A 1 191 ? -11.995 -7.778 22.565 1.00 94.75 191 GLU A C 1
ATOM 1544 O O . GLU A 1 191 ? -12.785 -8.041 23.476 1.00 94.75 191 GLU A O 1
ATOM 1549 N N . VAL A 1 192 ? -12.299 -6.921 21.588 1.00 95.88 192 VAL A N 1
ATOM 1550 C CA . VAL A 1 192 ? -13.576 -6.198 21.501 1.00 95.88 192 VAL A CA 1
ATOM 1551 C C . VAL A 1 192 ? -14.586 -6.872 20.570 1.00 95.88 192 VAL A C 1
ATOM 1553 O O . VAL A 1 192 ? -15.585 -6.257 20.196 1.00 95.88 192 VAL A O 1
ATOM 1556 N N . TYR A 1 193 ? -14.377 -8.143 20.204 1.00 96.19 193 TYR A N 1
ATOM 1557 C CA . TYR A 1 193 ? -15.387 -8.926 19.491 1.00 96.19 193 TYR A CA 1
ATOM 1558 C C . TYR A 1 193 ? -16.470 -9.413 20.465 1.00 96.19 193 TYR A C 1
ATOM 1560 O O . TYR A 1 193 ? -16.530 -10.569 20.880 1.00 96.19 193 TYR A O 1
ATOM 1568 N N . ARG A 1 194 ? -17.300 -8.468 20.913 1.00 96.25 194 ARG A N 1
ATOM 1569 C CA . ARG A 1 194 ? -18.307 -8.655 21.960 1.00 96.25 194 ARG A CA 1
ATOM 1570 C C . ARG A 1 194 ? -19.640 -8.025 21.566 1.00 96.25 194 ARG A C 1
ATOM 1572 O O . ARG A 1 194 ? -19.683 -7.010 20.870 1.00 96.25 194 ARG A O 1
ATOM 1579 N N . TRP A 1 195 ? -20.732 -8.587 22.076 1.00 97.38 195 TRP A N 1
ATOM 1580 C CA . TRP A 1 195 ? -22.091 -8.122 21.780 1.00 97.38 195 TRP A CA 1
ATOM 1581 C C . TRP A 1 195 ? -22.381 -6.687 22.229 1.00 97.38 195 TRP A C 1
ATOM 1583 O O . TRP A 1 195 ? -23.161 -5.997 21.581 1.00 97.38 195 TRP A O 1
ATOM 1593 N N . ASP A 1 196 ? -21.761 -6.214 23.309 1.00 97.19 196 ASP A N 1
ATOM 1594 C CA . ASP A 1 196 ? -21.904 -4.831 23.774 1.00 97.19 196 ASP A CA 1
ATOM 1595 C C . ASP A 1 196 ? -21.224 -3.820 22.841 1.00 97.19 196 ASP A C 1
ATOM 1597 O O . ASP A 1 196 ? -21.788 -2.762 22.572 1.00 97.19 196 ASP A O 1
ATOM 1601 N N . PHE A 1 197 ? -20.074 -4.171 22.265 1.00 97.75 197 PHE A N 1
ATOM 1602 C CA . PHE A 1 197 ? -19.440 -3.366 21.218 1.00 97.75 197 PHE A CA 1
ATOM 1603 C C . PHE A 1 197 ? -20.250 -3.371 19.920 1.00 97.75 197 PHE A C 1
ATOM 1605 O O . PHE A 1 197 ? -20.349 -2.333 19.267 1.00 97.75 197 PHE A O 1
ATOM 1612 N N . TRP A 1 198 ? -20.876 -4.497 19.568 1.00 97.56 198 TRP A N 1
ATOM 1613 C CA . TRP A 1 198 ? -21.793 -4.541 18.425 1.00 97.56 198 TRP A CA 1
ATOM 1614 C C . TRP A 1 198 ? -23.013 -3.656 18.666 1.00 97.56 198 TRP A C 1
ATOM 1616 O O . TRP A 1 198 ? -23.380 -2.879 17.791 1.00 97.56 198 TRP A O 1
ATOM 1626 N N . ALA A 1 199 ? -23.605 -3.704 19.865 1.00 97.31 199 ALA A N 1
ATOM 1627 C CA . ALA A 1 199 ? -24.709 -2.819 20.233 1.00 97.31 199 ALA A CA 1
ATOM 1628 C C . ALA A 1 199 ? -24.321 -1.347 20.056 1.00 97.31 199 ALA A C 1
ATOM 1630 O O . ALA A 1 199 ? -25.075 -0.579 19.469 1.00 97.31 199 ALA A O 1
ATOM 1631 N N . ALA A 1 200 ? -23.129 -0.956 20.514 1.00 97.00 200 ALA A N 1
ATOM 1632 C CA . ALA A 1 200 ? -22.644 0.407 20.339 1.00 97.00 200 ALA A CA 1
ATOM 1633 C C . ALA A 1 200 ? -22.488 0.785 18.861 1.00 97.00 200 ALA A C 1
ATOM 1635 O O . ALA A 1 200 ? -22.980 1.837 18.463 1.00 97.00 200 ALA A O 1
ATOM 1636 N N . ALA A 1 201 ? -21.875 -0.076 18.043 1.00 96.88 201 ALA A N 1
ATOM 1637 C CA . ALA A 1 201 ? -21.754 0.143 16.601 1.00 96.88 201 ALA A CA 1
ATOM 1638 C C . ALA A 1 201 ? -23.131 0.289 15.929 1.00 96.88 201 ALA A C 1
ATOM 1640 O O . ALA A 1 201 ? -23.349 1.214 15.150 1.00 96.88 201 ALA A O 1
ATOM 1641 N N . TYR A 1 202 ? -24.079 -0.582 16.289 1.00 96.31 202 TYR A N 1
ATOM 1642 C CA . TYR A 1 202 ? -25.454 -0.559 15.795 1.00 96.31 202 TYR A CA 1
ATOM 1643 C C . TYR A 1 202 ? -26.165 0.748 16.156 1.00 96.31 202 TYR A C 1
ATOM 1645 O O . TYR A 1 202 ? -26.730 1.392 15.279 1.00 96.31 202 TYR A O 1
ATOM 1653 N N . ILE A 1 203 ? -26.104 1.170 17.423 1.00 95.81 203 ILE A N 1
ATOM 1654 C CA . ILE A 1 203 ? -26.748 2.405 17.894 1.00 95.81 203 ILE A CA 1
ATOM 1655 C C . ILE A 1 203 ? -26.118 3.633 17.230 1.00 95.81 203 ILE A C 1
ATOM 1657 O O . ILE A 1 203 ? -26.840 4.514 16.782 1.00 95.81 203 ILE A O 1
ATOM 1661 N N . ILE A 1 204 ? -24.784 3.693 17.154 1.00 94.75 204 ILE A N 1
ATOM 1662 C CA . ILE A 1 204 ? -24.061 4.837 16.580 1.00 94.75 204 ILE A CA 1
ATOM 1663 C C . ILE A 1 204 ? -24.376 5.012 15.089 1.00 94.75 204 ILE A C 1
ATOM 1665 O O . ILE A 1 204 ? -24.471 6.143 14.619 1.00 94.75 204 ILE A O 1
ATOM 1669 N N . ASN A 1 205 ? -24.516 3.908 14.354 1.00 93.31 205 ASN A N 1
ATOM 1670 C CA . ASN A 1 205 ? -24.684 3.922 12.903 1.00 93.31 205 ASN A CA 1
ATOM 1671 C C . ASN A 1 205 ? -26.151 3.801 12.439 1.00 93.31 205 ASN A C 1
ATOM 1673 O O . ASN A 1 205 ? -26.428 3.884 11.245 1.00 93.31 205 ASN A O 1
ATOM 1677 N N . GLY A 1 206 ? -27.102 3.589 13.356 1.00 92.31 206 GLY A N 1
ATOM 1678 C CA . GLY A 1 206 ? -28.502 3.311 13.007 1.00 92.31 206 GLY A CA 1
ATOM 1679 C C . GLY A 1 206 ? -28.697 1.949 12.323 1.00 92.31 206 GLY A C 1
ATOM 1680 O O . GLY A 1 206 ? -29.539 1.807 11.438 1.00 92.31 206 GLY A O 1
ATOM 1681 N N . GLY A 1 207 ? -27.880 0.963 12.697 1.00 93.00 207 GLY A N 1
ATOM 1682 C CA . GLY A 1 207 ? -27.801 -0.365 12.089 1.00 93.00 207 GLY A CA 1
ATOM 1683 C C . GLY A 1 207 ? -26.355 -0.782 11.814 1.00 93.00 207 GLY A C 1
ATOM 1684 O O . GLY A 1 207 ? -25.513 0.057 11.511 1.00 93.00 207 GLY A O 1
ATOM 1685 N N . CYS A 1 208 ? -26.024 -2.073 11.913 1.00 94.12 208 CYS A N 1
ATOM 1686 C CA . CYS A 1 208 ? -24.660 -2.538 11.632 1.00 94.12 208 CYS A CA 1
ATOM 1687 C C . CYS A 1 208 ? -24.617 -4.023 11.252 1.00 94.12 208 CYS A C 1
ATOM 1689 O O . CYS A 1 208 ? -25.065 -4.875 12.021 1.00 94.12 208 CYS A O 1
ATOM 1691 N N . SER A 1 209 ? -24.081 -4.316 10.065 1.00 94.56 209 SER A N 1
ATOM 1692 C CA . SER A 1 209 ? -23.740 -5.668 9.604 1.00 94.56 209 SER A CA 1
ATOM 1693 C C . SER A 1 209 ? -22.419 -6.165 10.206 1.00 94.56 209 SER A C 1
ATOM 1695 O O . SER A 1 209 ? -21.693 -5.401 10.842 1.00 94.56 209 SER A O 1
ATOM 1697 N N . ASP A 1 210 ? -22.067 -7.425 9.944 1.00 92.56 210 ASP A N 1
ATOM 1698 C CA . ASP A 1 210 ? -20.780 -8.017 10.335 1.00 92.56 210 ASP A CA 1
ATOM 1699 C C . ASP A 1 210 ? -19.580 -7.206 9.812 1.00 92.56 210 ASP A C 1
ATOM 1701 O O . ASP A 1 210 ? -18.629 -6.954 10.557 1.00 92.56 210 ASP A O 1
ATOM 1705 N N . ASP A 1 211 ? -19.644 -6.751 8.554 1.00 93.50 211 ASP A N 1
ATOM 1706 C CA . ASP A 1 211 ? -18.605 -5.921 7.928 1.00 93.50 211 ASP A CA 1
ATOM 1707 C C . ASP A 1 211 ? -18.497 -4.562 8.630 1.00 93.50 211 ASP A C 1
ATOM 1709 O O . ASP A 1 211 ? -17.419 -4.174 9.079 1.00 93.50 211 ASP A O 1
ATOM 1713 N N . CYS A 1 212 ? -19.639 -3.900 8.852 1.00 94.44 212 CYS A N 1
ATOM 1714 C CA . CYS A 1 212 ? -19.706 -2.662 9.628 1.00 94.44 212 CYS A CA 1
ATOM 1715 C C . CYS A 1 212 ? -19.092 -2.839 11.028 1.00 94.44 212 CYS A C 1
ATOM 1717 O O . CYS A 1 212 ? -18.345 -1.978 11.494 1.00 94.44 212 CYS A O 1
ATOM 1719 N N . PHE A 1 213 ? -19.343 -3.967 11.701 1.00 95.94 213 PHE A N 1
ATOM 1720 C CA . PHE A 1 213 ? -18.798 -4.214 13.033 1.00 95.94 213 PHE A CA 1
ATOM 1721 C C . PHE A 1 213 ? -17.295 -4.540 13.004 1.00 95.94 213 PHE A C 1
ATOM 1723 O O . PHE A 1 213 ? -16.551 -4.164 13.915 1.00 95.94 213 PHE A O 1
ATOM 1730 N N . SER A 1 214 ? -16.806 -5.212 11.960 1.00 94.75 214 SER A N 1
ATOM 1731 C CA . SER A 1 214 ? -15.367 -5.380 11.717 1.00 94.75 214 SER A CA 1
ATOM 1732 C C . SER A 1 214 ? -14.664 -4.027 11.576 1.00 94.75 214 SER A C 1
ATOM 1734 O O . SER A 1 214 ? -13.623 -3.805 12.208 1.00 94.75 214 SER A O 1
ATOM 1736 N N . ASP A 1 215 ? -15.259 -3.117 10.810 1.00 95.75 215 ASP A N 1
ATOM 1737 C CA . ASP A 1 215 ? -14.715 -1.787 10.557 1.00 95.75 215 ASP A CA 1
ATOM 1738 C C . ASP A 1 215 ? -14.792 -0.898 11.802 1.00 95.75 215 ASP A C 1
ATOM 1740 O O . ASP A 1 215 ? -13.794 -0.280 12.180 1.00 95.75 215 ASP A O 1
ATOM 1744 N N . PHE A 1 216 ? -15.907 -0.935 12.539 1.00 97.12 216 PHE A N 1
ATOM 1745 C CA . PHE A 1 216 ? -16.063 -0.240 13.820 1.00 97.12 216 PHE A CA 1
ATOM 1746 C C . PHE A 1 216 ? -14.928 -0.556 14.798 1.00 97.12 216 PHE A C 1
ATOM 1748 O O . PHE A 1 216 ? -14.348 0.344 15.406 1.00 97.12 216 PHE A O 1
ATOM 1755 N N . ARG A 1 217 ? -14.574 -1.840 14.948 1.00 96.81 217 ARG A N 1
ATOM 1756 C CA . ARG A 1 217 ? -13.503 -2.268 15.862 1.00 96.81 217 ARG A CA 1
ATOM 1757 C C . ARG A 1 217 ? -12.139 -1.736 15.420 1.00 96.81 217 ARG A C 1
ATOM 1759 O O . ARG A 1 217 ? -11.344 -1.321 16.263 1.00 96.81 217 ARG A O 1
ATOM 1766 N N . ALA A 1 218 ? -11.875 -1.697 14.112 1.00 96.88 218 ALA A N 1
ATOM 1767 C CA . ALA A 1 218 ? -10.660 -1.092 13.565 1.00 96.88 218 ALA A CA 1
ATOM 1768 C C . ALA A 1 218 ? -10.631 0.432 13.788 1.00 96.88 218 ALA A C 1
ATOM 1770 O O . ALA A 1 218 ? -9.605 0.985 14.196 1.00 96.88 218 ALA A O 1
ATOM 1771 N N . TRP A 1 219 ? -11.759 1.110 13.575 1.00 97.06 219 TRP A N 1
ATOM 1772 C CA . TRP A 1 219 ? -11.918 2.536 13.844 1.00 97.06 219 TRP A CA 1
ATOM 1773 C C . TRP A 1 219 ? -11.746 2.882 15.325 1.00 97.06 219 TRP A C 1
ATOM 1775 O O . TRP A 1 219 ? -11.051 3.849 15.642 1.00 97.06 219 TRP A O 1
ATOM 1785 N N . LEU A 1 220 ? -12.293 2.070 16.235 1.00 97.44 220 LEU A N 1
ATOM 1786 C CA . LEU A 1 220 ? -12.176 2.281 17.676 1.00 97.44 220 LEU A CA 1
ATOM 1787 C C . LEU A 1 220 ? -10.714 2.241 18.133 1.00 97.44 220 LEU A C 1
ATOM 1789 O O . LEU A 1 220 ? -10.287 3.101 18.901 1.00 97.44 220 LEU A O 1
ATOM 1793 N N . ILE A 1 221 ? -9.919 1.299 17.616 1.00 97.94 221 ILE A N 1
ATOM 1794 C CA . ILE A 1 221 ? -8.466 1.283 17.842 1.00 97.94 221 ILE A CA 1
ATOM 1795 C C . ILE A 1 221 ? -7.840 2.581 17.318 1.00 97.94 221 ILE A C 1
ATOM 1797 O O . ILE A 1 221 ? -7.037 3.203 18.011 1.00 97.94 221 ILE A O 1
ATOM 1801 N N . GLY A 1 222 ? -8.253 3.043 16.134 1.00 96.81 222 GLY A N 1
ATOM 1802 C CA . GLY A 1 222 ? -7.833 4.322 15.554 1.00 96.81 222 GLY A CA 1
ATOM 1803 C C . GLY A 1 222 ? -8.096 5.542 16.446 1.00 96.81 222 GLY A C 1
ATOM 1804 O O . GLY A 1 222 ? -7.347 6.520 16.365 1.00 96.81 222 GLY A O 1
ATOM 1805 N N . GLN A 1 223 ? -9.081 5.478 17.353 1.00 96.25 223 GLN A N 1
ATOM 1806 C CA . GLN A 1 223 ? -9.366 6.546 18.317 1.00 96.25 223 GLN A CA 1
ATOM 1807 C C . GLN A 1 223 ? -8.299 6.696 19.414 1.00 96.25 223 GLN A C 1
ATOM 1809 O O . GLN A 1 223 ? -8.269 7.734 20.086 1.00 96.25 223 GLN A O 1
ATOM 1814 N N . GLY A 1 224 ? -7.378 5.740 19.536 1.00 96.75 224 GLY A N 1
ATOM 1815 C CA . GLY A 1 224 ? -6.255 5.782 20.464 1.00 96.75 224 GLY A CA 1
ATOM 1816 C C . GLY A 1 224 ? -6.548 5.126 21.812 1.00 96.75 224 GLY A C 1
ATOM 1817 O O . GLY A 1 224 ? -7.689 4.798 22.140 1.00 96.75 224 GLY A O 1
ATOM 1818 N N . LYS A 1 225 ? -5.478 4.961 22.599 1.00 97.69 225 LYS A N 1
ATOM 1819 C CA . LYS A 1 225 ? -5.443 4.116 23.798 1.00 97.69 225 LYS A CA 1
ATOM 1820 C C . LYS A 1 225 ? -6.550 4.443 24.795 1.00 97.69 225 LYS A C 1
ATOM 1822 O O . LYS A 1 225 ? -7.338 3.578 25.152 1.00 97.69 225 LYS A O 1
ATOM 1827 N N . LEU A 1 226 ? -6.638 5.712 25.194 1.00 97.12 226 LEU A N 1
ATOM 1828 C CA . LEU A 1 226 ? -7.558 6.149 26.243 1.00 97.12 226 LEU A CA 1
ATOM 1829 C C . LEU A 1 226 ? -9.029 5.891 25.879 1.00 97.12 226 LEU A C 1
ATOM 1831 O O . LEU A 1 226 ? -9.808 5.489 26.735 1.00 97.12 226 LEU A O 1
ATOM 1835 N N . VAL A 1 227 ? -9.416 6.118 24.619 1.00 96.94 227 VAL A N 1
ATOM 1836 C CA . VAL A 1 227 ? -10.796 5.875 24.162 1.00 96.94 227 VAL A CA 1
ATOM 1837 C C . VAL A 1 227 ? -11.089 4.378 24.144 1.00 96.94 227 VAL A C 1
ATOM 1839 O O . VAL A 1 227 ? -12.126 3.960 24.650 1.00 96.94 227 VAL A O 1
ATOM 1842 N N . PHE A 1 228 ? -10.163 3.582 23.606 1.00 98.00 228 PHE A N 1
ATOM 1843 C CA . PHE A 1 228 ? -10.296 2.130 23.543 1.00 98.00 228 PHE A CA 1
ATOM 1844 C C . PHE A 1 228 ? -10.429 1.514 24.944 1.00 98.00 228 PHE A C 1
ATOM 1846 O O . PHE A 1 228 ? -11.389 0.799 25.213 1.00 98.00 228 PHE A O 1
ATOM 1853 N N . GLU A 1 229 ? -9.517 1.839 25.863 1.00 97.81 229 GLU A N 1
ATOM 1854 C CA . GLU A 1 229 ? -9.522 1.296 27.227 1.00 97.81 229 GLU A CA 1
ATOM 1855 C C . GLU A 1 229 ? -10.764 1.720 28.019 1.00 97.81 229 GLU A C 1
ATOM 1857 O O . GLU A 1 229 ? -11.366 0.893 28.704 1.00 97.81 229 GLU A O 1
ATOM 1862 N N . ASN A 1 230 ? -11.193 2.981 27.894 1.00 98.06 230 ASN A N 1
ATOM 1863 C CA . ASN A 1 230 ? -12.422 3.444 28.538 1.00 98.06 230 ASN A CA 1
ATOM 1864 C C . ASN A 1 230 ? -13.652 2.690 28.015 1.00 98.06 230 ASN A C 1
ATOM 1866 O O . ASN A 1 230 ? -14.495 2.299 28.818 1.00 98.06 230 ASN A O 1
ATOM 1870 N N . ALA A 1 231 ? -13.730 2.429 26.706 1.00 97.62 231 ALA A N 1
ATOM 1871 C CA . ALA A 1 231 ? -14.825 1.669 26.103 1.00 97.62 231 ALA A CA 1
ATOM 1872 C C . ALA A 1 231 ? -14.828 0.192 26.534 1.00 97.62 231 ALA A C 1
ATOM 1874 O O . ALA A 1 231 ? -15.893 -0.390 26.728 1.00 97.62 231 ALA A O 1
ATOM 1875 N N . VAL A 1 232 ? -13.649 -0.411 26.728 1.00 97.12 232 VAL A N 1
ATOM 1876 C CA . VAL A 1 232 ? -13.510 -1.776 27.274 1.00 97.12 232 VAL A CA 1
ATOM 1877 C C . VAL A 1 232 ? -14.043 -1.876 28.702 1.00 97.12 232 VAL A C 1
ATOM 1879 O O . VAL A 1 232 ? -14.644 -2.897 29.049 1.00 97.12 232 VAL A O 1
ATOM 1882 N N . GLN A 1 233 ? -13.853 -0.835 29.517 1.00 97.06 233 GLN A N 1
ATOM 1883 C CA . GLN A 1 233 ? -14.378 -0.781 30.885 1.00 97.06 233 GLN A CA 1
ATOM 1884 C C . GLN A 1 233 ? -15.874 -0.448 30.932 1.00 97.06 233 GLN A C 1
ATOM 1886 O O . GLN A 1 233 ? -16.624 -1.082 31.672 1.00 97.06 233 GLN A O 1
ATOM 1891 N N . ASP A 1 234 ? -16.308 0.538 30.149 1.00 97.12 234 ASP A N 1
ATOM 1892 C CA . ASP A 1 234 ? -17.702 0.953 30.025 1.00 97.12 234 ASP A CA 1
ATOM 1893 C C . ASP A 1 234 ? -17.973 1.437 28.597 1.00 97.12 234 ASP A C 1
ATOM 1895 O O . ASP A 1 234 ? -17.548 2.524 28.189 1.00 97.12 234 ASP A O 1
ATOM 1899 N N . ILE A 1 235 ? -18.727 0.639 27.839 1.00 96.75 235 ILE A N 1
ATOM 1900 C CA . ILE A 1 235 ? -19.049 0.929 26.441 1.00 96.75 235 ILE A CA 1
ATOM 1901 C C . ILE A 1 235 ? -19.827 2.243 26.277 1.00 96.75 235 ILE A C 1
ATOM 1903 O O . ILE A 1 235 ? -19.714 2.907 25.246 1.00 96.75 235 ILE A O 1
ATOM 1907 N N . GLU A 1 236 ? -20.564 2.682 27.306 1.00 97.56 236 GLU A N 1
ATOM 1908 C CA . GLU A 1 236 ? -21.288 3.950 27.257 1.00 97.56 236 GLU A CA 1
ATOM 1909 C C . GLU A 1 236 ? -20.361 5.172 27.246 1.00 97.56 236 GLU A C 1
ATOM 1911 O O . GLU A 1 236 ? -20.813 6.271 26.936 1.00 97.56 236 GLU A O 1
ATOM 1916 N N . THR A 1 237 ? -19.062 5.020 27.526 1.00 97.88 237 THR A N 1
ATOM 1917 C CA . THR A 1 237 ? -18.087 6.121 27.416 1.00 97.88 237 THR A CA 1
ATOM 1918 C C . THR A 1 237 ? -17.927 6.638 25.985 1.00 97.88 237 THR A C 1
ATOM 1920 O O . THR A 1 237 ? -17.509 7.783 25.794 1.00 97.88 237 THR A O 1
ATOM 1923 N N . LEU A 1 238 ? -18.338 5.864 24.973 1.00 96.25 238 LEU A N 1
ATOM 1924 C CA . LEU A 1 238 ? -18.320 6.292 23.572 1.00 96.25 238 LEU A CA 1
ATOM 1925 C C . LEU A 1 238 ? -19.243 7.489 23.286 1.00 96.25 238 LEU A C 1
ATOM 1927 O O . LEU A 1 238 ? -19.050 8.176 22.285 1.00 96.25 238 LEU A O 1
ATOM 1931 N N . VAL A 1 239 ? -20.169 7.835 24.192 1.00 95.69 239 VAL A N 1
ATOM 1932 C CA . VAL A 1 239 ? -20.953 9.084 24.095 1.00 95.69 239 VAL A CA 1
ATOM 1933 C C . VAL A 1 239 ? -20.093 10.345 24.138 1.00 95.69 239 VAL A C 1
ATOM 1935 O O . VAL A 1 239 ? -20.566 11.416 23.765 1.00 95.69 239 VAL A O 1
ATOM 1938 N N . MET A 1 240 ? -18.843 10.246 24.591 1.00 93.31 240 MET A N 1
ATOM 1939 C CA . MET A 1 240 ? -17.906 11.369 24.641 1.00 93.31 240 MET A CA 1
ATOM 1940 C C . MET A 1 240 ? -17.302 11.703 23.270 1.00 93.31 240 MET A C 1
ATOM 1942 O O . MET A 1 240 ? -16.628 12.720 23.141 1.00 93.31 240 MET A O 1
ATOM 1946 N N . LEU A 1 241 ? -17.516 10.863 22.251 1.00 89.00 241 LEU A N 1
ATOM 1947 C CA . LEU A 1 241 ? -17.057 11.128 20.890 1.00 89.00 241 LEU A CA 1
ATOM 1948 C C . LEU A 1 241 ? -18.040 12.060 20.181 1.00 89.00 241 LEU A C 1
ATOM 1950 O O . LEU A 1 241 ? -19.231 11.759 20.086 1.00 89.00 241 LEU A O 1
ATOM 1954 N N . ASP A 1 242 ? -17.546 13.205 19.714 1.00 82.06 242 ASP A N 1
ATOM 1955 C CA . ASP A 1 242 ? -18.347 14.198 18.985 1.00 82.06 242 ASP A CA 1
ATOM 1956 C C . ASP A 1 242 ? -18.520 13.847 17.504 1.00 82.06 242 ASP A C 1
ATOM 1958 O O . ASP A 1 242 ? -19.532 14.198 16.906 1.00 82.06 242 ASP A O 1
ATOM 1962 N N . ASP A 1 243 ? -17.548 13.133 16.937 1.00 82.81 243 ASP A N 1
ATOM 1963 C CA . ASP A 1 243 ? -17.536 12.674 15.552 1.00 82.81 243 ASP A CA 1
ATOM 1964 C C . ASP A 1 243 ? -17.306 11.159 15.528 1.00 82.81 243 ASP A C 1
ATOM 1966 O O . ASP A 1 243 ? -16.309 10.652 16.055 1.00 82.81 243 ASP A O 1
ATOM 1970 N N . THR A 1 244 ? -18.257 10.437 14.941 1.00 84.31 244 THR A N 1
ATOM 1971 C CA . THR A 1 244 ? -18.218 8.981 14.761 1.00 84.31 244 THR A CA 1
ATOM 1972 C C . THR A 1 244 ? -17.907 8.591 13.318 1.00 84.31 244 THR A C 1
ATOM 1974 O O . THR A 1 244 ? -18.094 7.440 12.945 1.00 84.31 244 THR A O 1
ATOM 1977 N N . ASN A 1 245 ? -17.408 9.528 12.507 1.00 80.69 245 ASN A N 1
ATOM 1978 C CA . ASN A 1 245 ? -17.080 9.369 11.091 1.00 80.69 245 ASN A CA 1
ATOM 1979 C C . ASN A 1 245 ? -18.262 8.899 10.222 1.00 80.69 245 ASN A C 1
ATOM 1981 O O . ASN A 1 245 ? -18.050 8.257 9.200 1.00 80.69 245 ASN A O 1
ATOM 1985 N N . GLU A 1 246 ? -19.497 9.182 10.655 1.00 80.81 246 GLU A N 1
ATOM 1986 C CA . GLU A 1 246 ? -20.741 8.854 9.936 1.00 80.81 246 GLU A CA 1
ATOM 1987 C C . GLU A 1 246 ? -20.837 7.380 9.479 1.00 80.81 246 GLU A C 1
ATOM 1989 O O . GLU A 1 246 ? -21.452 7.081 8.459 1.00 80.81 246 GLU A O 1
ATOM 1994 N N . GLY A 1 247 ? -20.208 6.454 10.216 1.00 76.62 247 GLY A N 1
ATOM 1995 C CA . GLY A 1 247 ? -20.209 5.023 9.887 1.00 76.62 247 GLY A CA 1
ATOM 1996 C C . GLY A 1 247 ? -19.191 4.579 8.831 1.00 76.62 247 GLY A C 1
ATOM 1997 O O . GLY A 1 247 ? -19.078 3.384 8.570 1.00 76.62 247 GLY A O 1
ATOM 1998 N N . ASP A 1 248 ? -18.416 5.497 8.245 1.00 86.75 248 ASP A N 1
ATOM 1999 C CA . ASP A 1 248 ? -17.365 5.180 7.268 1.00 86.75 248 ASP A CA 1
ATOM 2000 C C . ASP A 1 248 ? -16.089 4.696 7.982 1.00 86.75 248 ASP A C 1
ATOM 2002 O O . ASP A 1 248 ? -15.104 5.415 8.129 1.00 86.75 248 ASP A O 1
ATOM 2006 N N . TRP A 1 249 ? -16.124 3.497 8.557 1.00 92.75 249 TRP A N 1
ATOM 2007 C CA . TRP A 1 249 ? -15.055 2.993 9.432 1.00 92.75 249 TRP A CA 1
ATOM 2008 C C . TRP A 1 249 ? -13.993 2.145 8.724 1.00 92.75 249 TRP A C 1
ATOM 2010 O O . TRP A 1 249 ? -13.086 1.626 9.380 1.00 92.75 249 TRP A O 1
ATOM 2020 N N . GLU A 1 250 ? -14.083 1.998 7.406 1.00 92.62 250 GLU A N 1
ATOM 2021 C CA . GLU A 1 250 ? -13.220 1.108 6.637 1.00 92.62 250 GLU A CA 1
ATOM 2022 C C . GLU A 1 250 ? -11.812 1.703 6.439 1.00 92.62 250 GLU A C 1
ATOM 2024 O O . GLU A 1 250 ? -11.644 2.875 6.098 1.00 92.62 250 GLU A O 1
ATOM 2029 N N . GLY A 1 251 ? -10.769 0.877 6.595 1.00 91.69 251 GLY A N 1
ATOM 2030 C CA . GLY A 1 251 ? -9.463 1.166 5.989 1.00 91.69 251 GLY A CA 1
ATOM 2031 C C . GLY A 1 251 ? -8.233 0.906 6.855 1.00 91.69 251 GLY A C 1
ATOM 2032 O O . GLY A 1 251 ? -7.257 0.339 6.363 1.00 91.69 251 GLY A O 1
ATOM 2033 N N . LEU A 1 252 ? -8.243 1.267 8.149 1.00 94.88 252 LEU A N 1
ATOM 2034 C CA . LEU A 1 252 ? -7.032 1.154 8.990 1.00 94.88 252 LEU A CA 1
ATOM 2035 C C . LEU A 1 252 ? -6.488 -0.279 9.089 1.00 94.88 252 LEU A C 1
ATOM 2037 O O . LEU A 1 252 ? -5.272 -0.463 9.161 1.00 94.88 252 LEU A O 1
ATOM 2041 N N . SER A 1 253 ? -7.370 -1.281 9.078 1.00 94.31 253 SER A N 1
ATOM 2042 C CA . SER A 1 253 ? -7.022 -2.706 9.160 1.00 94.31 253 SER A CA 1
ATOM 2043 C C . SER A 1 253 ? -6.220 -3.211 7.955 1.00 94.31 253 SER A C 1
ATOM 2045 O O . SER A 1 253 ? -5.461 -4.170 8.092 1.00 94.31 253 SER A O 1
ATOM 2047 N N . TYR A 1 254 ? -6.337 -2.576 6.786 1.00 94.56 254 TYR A N 1
ATOM 2048 C CA . TYR A 1 254 ? -5.632 -3.005 5.573 1.00 94.56 254 TYR A CA 1
ATOM 2049 C C . TYR A 1 254 ? -4.200 -2.465 5.490 1.00 94.56 254 TYR A C 1
ATOM 2051 O O . TYR A 1 254 ? -3.336 -3.086 4.868 1.00 94.56 254 TYR A O 1
ATOM 2059 N N . ILE A 1 255 ? -3.914 -1.344 6.160 1.00 97.44 255 ILE A N 1
ATOM 2060 C CA . ILE A 1 255 ? -2.638 -0.625 6.036 1.00 97.44 255 ILE A CA 1
ATOM 2061 C C . ILE A 1 255 ? -1.411 -1.492 6.376 1.00 97.44 255 ILE A C 1
ATOM 2063 O O . ILE A 1 255 ? -0.443 -1.451 5.611 1.00 97.44 255 ILE A O 1
ATOM 2067 N N . PRO A 1 256 ? -1.395 -2.314 7.449 1.00 97.06 256 PRO A N 1
ATOM 2068 C CA . PRO A 1 256 ? -0.247 -3.180 7.725 1.00 97.06 256 PRO A CA 1
ATOM 2069 C C . PRO A 1 256 ? 0.023 -4.186 6.598 1.00 97.06 256 PRO A C 1
ATOM 2071 O O . PRO A 1 256 ? 1.178 -4.381 6.214 1.00 97.06 256 PRO A O 1
ATOM 2074 N N . THR A 1 257 ? -1.035 -4.763 6.015 1.00 93.50 257 THR A N 1
ATOM 2075 C CA . THR A 1 257 ? -0.939 -5.705 4.887 1.00 93.50 257 THR A CA 1
ATOM 2076 C C . THR A 1 257 ? -0.307 -5.034 3.673 1.00 93.50 257 THR A C 1
ATOM 2078 O O . THR A 1 257 ? 0.655 -5.555 3.105 1.00 93.50 257 THR A O 1
ATOM 2081 N N . GLU A 1 258 ? -0.798 -3.848 3.310 1.00 91.50 258 GLU A N 1
ATOM 2082 C CA . GLU A 1 258 ? -0.266 -3.087 2.182 1.00 91.50 258 GLU A CA 1
ATOM 2083 C C . GLU A 1 258 ? 1.200 -2.713 2.402 1.00 91.50 258 GLU A C 1
ATOM 2085 O O . GLU A 1 258 ? 2.034 -2.900 1.516 1.00 91.50 258 GLU A O 1
ATOM 2090 N N . VAL A 1 259 ? 1.555 -2.209 3.586 1.00 94.06 259 VAL A N 1
ATOM 2091 C CA . VAL A 1 259 ? 2.937 -1.817 3.893 1.00 94.06 259 VAL A CA 1
ATOM 2092 C C . VAL A 1 259 ? 3.873 -3.026 3.872 1.00 94.06 259 VAL A C 1
ATOM 2094 O O . VAL A 1 259 ? 4.976 -2.924 3.324 1.00 94.06 259 VAL A O 1
ATOM 2097 N N . TYR A 1 260 ? 3.445 -4.173 4.406 1.00 93.56 260 TYR A N 1
ATOM 2098 C CA . TYR A 1 260 ? 4.231 -5.405 4.377 1.00 93.56 260 TYR A CA 1
ATOM 2099 C C . TYR A 1 260 ? 4.486 -5.877 2.942 1.00 93.56 260 TYR A C 1
ATOM 2101 O O . TYR A 1 260 ? 5.634 -6.148 2.576 1.00 93.56 260 TYR A O 1
ATOM 2109 N N . GLU A 1 261 ? 3.453 -5.915 2.095 1.00 87.88 261 GLU A N 1
ATOM 2110 C CA . GLU A 1 261 ? 3.597 -6.294 0.685 1.00 87.88 261 GLU A CA 1
ATOM 2111 C C . GLU A 1 261 ? 4.492 -5.305 -0.070 1.00 87.88 261 GLU A C 1
ATOM 2113 O O . GLU A 1 261 ? 5.338 -5.697 -0.876 1.00 87.88 261 GLU A O 1
ATOM 2118 N N . GLN A 1 262 ? 4.391 -4.010 0.231 1.00 85.56 262 GLN A N 1
ATOM 2119 C CA . GLN A 1 262 ? 5.281 -3.009 -0.348 1.00 85.56 262 GLN A CA 1
ATOM 2120 C C . GLN A 1 262 ? 6.762 -3.232 0.016 1.00 85.56 262 GLN A C 1
ATOM 2122 O O . GLN A 1 262 ? 7.628 -2.877 -0.790 1.00 85.56 262 GLN A O 1
ATOM 2127 N N . LYS A 1 263 ? 7.055 -3.806 1.192 1.00 87.56 263 LYS A N 1
ATOM 2128 C CA . LYS A 1 263 ? 8.417 -4.094 1.682 1.00 87.56 263 LYS A CA 1
ATOM 2129 C C . LYS A 1 263 ? 8.971 -5.431 1.192 1.00 87.56 263 LYS A C 1
ATOM 2131 O O . LYS A 1 263 ? 10.154 -5.518 0.861 1.00 87.56 263 LYS A O 1
ATOM 2136 N N . THR A 1 264 ? 8.129 -6.459 1.130 1.00 86.56 264 THR A N 1
ATOM 2137 C CA . THR A 1 264 ? 8.542 -7.851 0.869 1.00 86.56 264 THR A CA 1
ATOM 2138 C C . THR A 1 264 ? 8.138 -8.370 -0.512 1.00 86.56 264 THR A C 1
ATOM 2140 O O . THR A 1 264 ? 8.594 -9.430 -0.937 1.00 86.56 264 THR A O 1
ATOM 2143 N N . GLY A 1 265 ? 7.288 -7.644 -1.243 1.00 80.94 265 GLY A N 1
ATOM 2144 C CA . GLY A 1 265 ? 6.722 -8.099 -2.515 1.00 80.94 265 GLY A CA 1
ATOM 2145 C C . GLY A 1 265 ? 5.844 -9.351 -2.393 1.00 80.94 265 GLY A C 1
ATOM 2146 O O . GLY A 1 265 ? 5.570 -9.986 -3.411 1.00 80.94 265 GLY A O 1
ATOM 2147 N N . ALA A 1 266 ? 5.449 -9.721 -1.174 1.00 84.06 266 ALA A N 1
ATOM 2148 C CA . ALA A 1 266 ? 4.666 -10.901 -0.845 1.00 84.06 266 ALA A CA 1
ATOM 2149 C C . ALA A 1 266 ? 3.540 -10.526 0.135 1.00 84.06 266 ALA A C 1
ATOM 2151 O O . ALA A 1 266 ? 3.684 -9.552 0.877 1.00 84.06 266 ALA A O 1
ATOM 2152 N N . PRO A 1 267 ? 2.427 -11.280 0.165 1.00 87.38 267 PRO A N 1
ATOM 2153 C CA . PRO A 1 267 ? 1.371 -11.043 1.143 1.00 87.38 267 PRO A CA 1
ATOM 2154 C C . PRO A 1 267 ? 1.910 -11.187 2.570 1.00 87.38 267 PRO A C 1
ATOM 2156 O O . PRO A 1 267 ? 2.821 -11.985 2.820 1.00 87.38 267 PRO A O 1
ATOM 2159 N N . ILE A 1 268 ? 1.324 -10.431 3.501 1.00 92.19 268 ILE A N 1
ATOM 2160 C CA . ILE A 1 268 ? 1.647 -10.560 4.921 1.00 92.19 268 ILE A CA 1
ATOM 2161 C C . ILE A 1 268 ? 1.385 -12.006 5.384 1.00 92.19 268 ILE A C 1
ATOM 2163 O O . ILE A 1 268 ? 0.341 -12.578 5.049 1.00 92.19 268 ILE A O 1
ATOM 2167 N N . PRO A 1 269 ? 2.327 -12.641 6.105 1.00 91.62 269 PRO A N 1
ATOM 2168 C CA . PRO A 1 269 ? 2.104 -13.945 6.707 1.00 91.62 269 PRO A CA 1
ATOM 2169 C C . PRO A 1 269 ? 0.905 -13.944 7.652 1.00 91.62 269 PRO A C 1
ATOM 2171 O O . PRO A 1 269 ? 0.399 -12.904 8.073 1.00 91.62 269 PRO A O 1
ATOM 2174 N N . GLN A 1 270 ? 0.452 -15.141 8.018 1.00 87.69 270 GLN A N 1
ATOM 2175 C CA . GLN A 1 270 ? -0.717 -15.270 8.876 1.00 87.69 270 GLN A CA 1
ATOM 2176 C C . GLN A 1 270 ? -0.511 -14.668 10.266 1.00 87.69 270 GLN A C 1
ATOM 2178 O O . GLN A 1 270 ? -1.508 -14.236 10.839 1.00 87.69 270 GLN A O 1
ATOM 2183 N N . GLY A 1 271 ? 0.715 -14.630 10.807 1.00 90.56 271 GLY A N 1
ATOM 2184 C CA . GLY A 1 271 ? 0.964 -14.048 12.125 1.00 90.56 271 GLY A CA 1
ATOM 2185 C C . GLY A 1 271 ? 0.005 -14.604 13.178 1.00 90.56 271 GLY A C 1
ATOM 2186 O O . GLY A 1 271 ? -0.375 -15.774 13.127 1.00 90.56 271 GLY A O 1
ATOM 2187 N N . ILE A 1 272 ? -0.443 -13.790 14.124 1.00 90.88 272 ILE A N 1
ATOM 2188 C CA . ILE A 1 272 ? -1.523 -14.146 15.048 1.00 90.88 272 ILE A CA 1
ATOM 2189 C C . ILE A 1 272 ? -2.875 -14.081 14.326 1.00 90.88 272 ILE A C 1
ATOM 2191 O O . ILE A 1 272 ? -3.151 -13.178 13.534 1.00 90.88 272 ILE A O 1
ATOM 2195 N N . GLN A 1 273 ? -3.718 -15.075 14.605 1.00 88.38 273 GLN A N 1
ATOM 2196 C CA . GLN A 1 273 ? -5.095 -15.115 14.126 1.00 88.38 273 GLN A CA 1
ATOM 2197 C C . GLN A 1 273 ? -6.001 -14.433 15.147 1.00 88.38 273 GLN A C 1
ATOM 2199 O O . GLN A 1 273 ? -5.866 -14.659 16.349 1.00 88.38 273 GLN A O 1
ATOM 2204 N N . GLU A 1 274 ? -6.899 -13.589 14.652 1.00 87.94 274 GLU A N 1
ATOM 2205 C CA . GLU A 1 274 ? -7.920 -12.932 15.461 1.00 87.94 274 GLU A CA 1
ATOM 2206 C C . GLU A 1 274 ? -8.886 -13.969 16.047 1.00 87.94 274 GLU A C 1
ATOM 2208 O O . GLU A 1 274 ? -9.202 -14.974 15.405 1.00 87.94 274 GLU A O 1
ATOM 2213 N N . ASN A 1 275 ? -9.365 -13.724 17.266 1.00 83.69 275 ASN A N 1
ATOM 2214 C CA . ASN A 1 275 ? -10.458 -14.507 17.820 1.00 83.69 275 ASN A CA 1
ATOM 2215 C C . ASN A 1 275 ? -11.773 -14.096 17.141 1.00 83.69 275 ASN A C 1
ATOM 2217 O O . ASN A 1 275 ? -12.189 -12.945 17.255 1.00 83.69 275 ASN A O 1
ATOM 2221 N N . LEU A 1 276 ? -12.402 -15.040 16.440 1.00 86.62 276 LEU A N 1
ATOM 2222 C CA . LEU A 1 276 ? -13.654 -14.845 15.703 1.00 86.62 276 LEU A CA 1
ATOM 2223 C C . LEU A 1 276 ? -14.870 -15.420 16.443 1.00 86.62 276 LEU A C 1
ATOM 2225 O O . LEU A 1 276 ? -15.910 -15.658 15.836 1.00 86.62 276 LEU A O 1
ATOM 2229 N N . GLU A 1 277 ? -14.755 -15.677 17.741 1.00 88.81 277 GLU A N 1
ATOM 2230 C CA . GLU A 1 277 ? -15.903 -15.983 18.587 1.00 88.81 277 GLU A CA 1
ATOM 2231 C C . GLU A 1 277 ? -16.396 -14.695 19.250 1.00 88.81 277 GLU A C 1
ATOM 2233 O O . GLU A 1 277 ? -15.608 -13.965 19.852 1.00 88.81 277 GLU A O 1
ATOM 2238 N N . ILE A 1 278 ? -17.692 -14.403 19.121 1.00 92.44 278 ILE A N 1
ATOM 2239 C CA . ILE A 1 278 ? -18.293 -13.251 19.788 1.00 92.44 278 ILE A CA 1
ATOM 2240 C C . ILE A 1 278 ? -18.698 -13.602 21.219 1.00 92.44 278 ILE A C 1
ATOM 2242 O O . ILE A 1 278 ? -19.401 -14.584 21.460 1.00 92.44 278 ILE A O 1
ATOM 2246 N N . PHE A 1 279 ? -18.292 -12.769 22.176 1.00 89.94 279 PHE A N 1
ATOM 2247 C CA . PHE A 1 279 ? -18.576 -12.992 23.595 1.00 89.94 279 PHE A CA 1
ATOM 2248 C C . PHE A 1 279 ? -19.635 -12.038 24.159 1.00 89.94 279 PHE A C 1
ATOM 2250 O O . PHE A 1 279 ? -19.925 -10.968 23.620 1.00 89.94 279 PHE A O 1
ATOM 2257 N N . GLY A 1 280 ? -20.183 -12.411 25.317 1.00 92.38 280 GLY A N 1
ATOM 2258 C CA . GLY A 1 280 ? -21.176 -11.629 26.051 1.00 92.38 280 GLY A CA 1
ATOM 2259 C C . GLY A 1 280 ? -22.614 -12.042 25.743 1.00 92.38 280 GLY A C 1
ATOM 2260 O O . GLY A 1 280 ? -22.868 -13.056 25.100 1.00 92.38 280 GLY A O 1
ATOM 2261 N N . LYS A 1 281 ? -23.573 -11.266 26.254 1.00 93.69 281 LYS A N 1
ATOM 2262 C CA . LYS A 1 281 ? -25.001 -11.522 26.040 1.00 93.69 281 LYS A CA 1
ATOM 2263 C C . LYS A 1 281 ? -25.456 -10.807 24.769 1.00 93.69 281 LYS A C 1
ATOM 2265 O O . LYS A 1 281 ? -25.444 -9.573 24.754 1.00 93.69 281 LYS A O 1
ATOM 2270 N N . GLU A 1 282 ? -25.903 -11.570 23.780 1.00 96.25 282 GLU A N 1
ATOM 2271 C CA . GLU A 1 282 ? -26.640 -11.066 22.616 1.00 96.25 282 GLU A CA 1
ATOM 2272 C C . GLU A 1 282 ? -27.837 -10.203 23.060 1.00 96.25 282 GLU A C 1
ATOM 2274 O O . GLU A 1 282 ? -28.267 -10.231 24.224 1.00 96.25 282 GLU A O 1
ATOM 2279 N N . TRP A 1 283 ? -28.314 -9.346 22.172 1.00 95.75 283 TRP A N 1
ATOM 2280 C CA . TRP A 1 283 ? -29.359 -8.374 22.459 1.00 95.75 283 TRP A CA 1
ATOM 2281 C C . TRP A 1 283 ? -30.397 -8.389 21.348 1.00 95.75 283 TRP A C 1
ATOM 2283 O O . TRP A 1 283 ? -30.093 -8.663 20.195 1.00 95.75 283 TRP A O 1
ATOM 2293 N N . GLU A 1 284 ? -31.617 -8.033 21.720 1.00 96.50 284 GLU A N 1
ATOM 2294 C CA . GLU A 1 284 ? -32.662 -7.655 20.778 1.00 96.50 284 GLU A CA 1
ATOM 2295 C C . GLU A 1 284 ? -32.696 -6.128 20.698 1.00 96.50 284 GLU A C 1
ATOM 2297 O O . GLU A 1 284 ? -32.464 -5.450 21.702 1.00 96.50 284 GLU A O 1
ATOM 2302 N N . GLU A 1 285 ? -33.017 -5.564 19.536 1.00 94.31 285 GLU A N 1
ATOM 2303 C CA . GLU A 1 285 ? -33.030 -4.106 19.331 1.00 94.31 285 GLU A CA 1
ATOM 2304 C C . GLU A 1 285 ? -33.914 -3.378 20.360 1.00 94.31 285 GLU A C 1
ATOM 2306 O O . GLU A 1 285 ? -33.544 -2.334 20.895 1.00 94.31 285 GLU A O 1
ATOM 2311 N N . SER A 1 286 ? -35.041 -3.991 20.734 1.00 95.94 286 SER A N 1
ATOM 2312 C CA . SER A 1 286 ? -35.950 -3.463 21.761 1.00 95.94 286 SER A CA 1
ATOM 2313 C C . SER A 1 286 ? -35.338 -3.354 23.171 1.00 95.94 286 SER A C 1
ATOM 2315 O O . SER A 1 286 ? -35.851 -2.602 24.001 1.00 95.94 286 SER A O 1
ATOM 2317 N N . GLU A 1 287 ? -34.241 -4.068 23.462 1.00 96.69 287 GLU A N 1
ATOM 2318 C CA . GLU A 1 287 ? -33.517 -3.979 24.738 1.00 96.69 287 GLU A CA 1
ATOM 2319 C C . GLU A 1 287 ? -32.550 -2.784 24.783 1.00 96.69 287 GLU A C 1
ATOM 2321 O O . GLU A 1 287 ? -32.243 -2.287 25.872 1.00 96.69 287 GLU A O 1
ATOM 2326 N N . LEU A 1 288 ? -32.063 -2.318 23.626 1.00 96.25 288 LEU A N 1
ATOM 2327 C CA . LEU A 1 288 ? -30.970 -1.345 23.522 1.00 96.25 288 LEU A CA 1
ATOM 2328 C C . LEU A 1 288 ? -31.228 -0.015 24.252 1.00 96.25 288 LEU A C 1
ATOM 2330 O O . LEU A 1 288 ? -30.322 0.412 24.976 1.00 96.25 288 LEU A O 1
ATOM 2334 N N . PRO A 1 289 ? -32.429 0.605 24.182 1.00 96.88 289 PRO A N 1
ATOM 2335 C CA . PRO A 1 289 ? -32.697 1.860 24.889 1.00 96.88 289 PRO A CA 1
ATOM 2336 C C . PRO A 1 289 ? -32.543 1.751 26.410 1.00 96.88 289 PRO A C 1
ATOM 2338 O O . PRO A 1 289 ? -32.135 2.703 27.068 1.00 96.88 289 PRO A O 1
ATOM 2341 N N . ASN A 1 290 ? -32.861 0.584 26.979 1.00 96.50 290 ASN A N 1
ATOM 2342 C CA . ASN A 1 290 ? -32.762 0.343 28.419 1.00 96.50 290 ASN A CA 1
ATOM 2343 C C . ASN A 1 290 ? -31.369 -0.147 28.829 1.00 96.50 290 ASN A C 1
ATOM 2345 O O . ASN A 1 290 ? -30.929 0.114 29.947 1.00 96.50 290 ASN A O 1
ATOM 2349 N N . ARG A 1 291 ? -30.689 -0.887 27.945 1.00 96.12 291 ARG A N 1
ATOM 2350 C CA . ARG A 1 291 ? -29.390 -1.512 28.219 1.00 96.12 291 ARG A CA 1
ATOM 2351 C C . ARG A 1 291 ? -28.219 -0.539 28.067 1.00 96.12 291 ARG A C 1
ATOM 2353 O O . ARG A 1 291 ? -27.269 -0.641 28.836 1.00 96.12 291 ARG A O 1
ATOM 2360 N N . TYR A 1 292 ? -28.311 0.398 27.122 1.00 97.31 292 TYR A N 1
ATOM 2361 C CA . TYR A 1 292 ? -27.293 1.417 26.838 1.00 97.31 292 TYR A CA 1
ATOM 2362 C C . TYR A 1 292 ? -27.925 2.818 26.724 1.00 97.31 292 TYR A C 1
ATOM 2364 O O . TYR A 1 292 ? -27.872 3.444 25.659 1.00 97.31 292 TYR A O 1
ATOM 2372 N N . PRO A 1 293 ? -28.574 3.316 27.793 1.00 97.56 293 PRO A N 1
ATOM 2373 C CA . PRO A 1 293 ? -29.402 4.520 27.746 1.00 97.56 293 PRO A CA 1
ATOM 2374 C C . PRO A 1 293 ? -28.651 5.789 27.325 1.00 97.56 293 PRO A C 1
ATOM 2376 O O . PRO A 1 293 ? -29.245 6.659 26.689 1.00 97.56 293 PRO A O 1
ATOM 2379 N N . LYS A 1 294 ? -27.359 5.928 27.646 1.00 97.69 294 LYS A N 1
ATOM 2380 C CA . LYS A 1 294 ? -26.574 7.106 27.248 1.00 97.69 294 LYS A CA 1
ATOM 2381 C C . LYS A 1 294 ? -26.243 7.071 25.758 1.00 97.69 294 LYS A C 1
ATOM 2383 O O . LYS A 1 294 ? -26.368 8.097 25.093 1.00 97.69 294 LYS A O 1
ATOM 2388 N N . LEU A 1 295 ? -25.845 5.906 25.235 1.00 96.50 295 LEU A N 1
ATOM 2389 C CA . LEU A 1 295 ? -25.582 5.734 23.800 1.00 96.50 295 LEU A CA 1
ATOM 2390 C C . LEU A 1 295 ? -26.855 5.938 22.993 1.00 96.50 295 LEU A C 1
ATOM 2392 O O . LEU A 1 295 ? -26.850 6.719 22.044 1.00 96.50 295 LEU A O 1
ATOM 2396 N N . TRP A 1 296 ? -27.949 5.306 23.420 1.00 96.12 296 TRP A N 1
ATOM 2397 C CA . TRP A 1 296 ? -29.249 5.472 22.784 1.00 96.12 296 TRP A CA 1
ATOM 2398 C C . TRP A 1 296 ? -29.717 6.927 22.827 1.00 96.12 296 TRP A C 1
ATOM 2400 O O . TRP A 1 296 ? -30.152 7.463 21.819 1.00 96.12 296 TRP A O 1
ATOM 2410 N N . GLY A 1 297 ? -29.571 7.604 23.969 1.00 95.88 297 GLY A N 1
ATOM 2411 C CA . GLY A 1 297 ? -29.961 9.007 24.100 1.00 95.88 297 GLY A CA 1
ATOM 2412 C C . GLY A 1 297 ? -29.175 9.969 23.201 1.00 95.88 297 GLY A C 1
ATOM 2413 O O . GLY A 1 297 ? -29.714 11.012 22.840 1.00 95.88 297 GLY A O 1
ATOM 2414 N N . LYS A 1 298 ? -27.919 9.649 22.850 1.00 95.06 298 LYS A N 1
ATOM 2415 C CA . LYS A 1 298 ? -27.088 10.493 21.973 1.00 95.06 298 LYS A CA 1
ATOM 2416 C C . LYS A 1 298 ? -27.244 10.155 20.490 1.00 95.06 298 LYS A C 1
ATOM 2418 O O . LYS A 1 298 ? -27.309 11.076 19.681 1.00 95.06 298 LYS A O 1
ATOM 2423 N N . PHE A 1 299 ? -27.244 8.870 20.143 1.00 93.19 299 PHE A N 1
ATOM 2424 C CA . PHE A 1 299 ? -27.143 8.409 18.753 1.00 93.19 299 PHE A CA 1
ATOM 2425 C C . PHE A 1 299 ? -28.344 7.586 18.274 1.00 93.19 299 PHE A C 1
ATOM 2427 O O . PHE A 1 299 ? -28.519 7.428 17.071 1.00 93.19 299 PHE A O 1
ATOM 2434 N N . GLY A 1 300 ? -29.157 7.059 19.192 1.00 87.56 300 GLY A N 1
ATOM 2435 C CA . GLY A 1 300 ? -30.322 6.248 18.849 1.00 87.56 300 GLY A CA 1
ATOM 2436 C C . GLY A 1 300 ? -31.382 7.044 18.088 1.00 87.56 300 GLY A C 1
ATOM 2437 O O . GLY A 1 300 ? -31.525 8.256 18.269 1.00 87.56 300 GLY A O 1
ATOM 2438 N N . THR A 1 301 ? -32.126 6.336 17.239 1.00 73.81 301 THR A N 1
ATOM 2439 C CA . THR A 1 301 ? -33.235 6.864 16.426 1.00 73.81 301 THR A CA 1
ATOM 2440 C C . THR A 1 301 ? -34.593 6.595 17.048 1.00 73.81 301 THR A C 1
ATOM 2442 O O . THR A 1 301 ? -34.776 5.475 17.578 1.00 73.81 301 THR A O 1
#

Radius of gyration: 29.65 Å; chains: 1; bounding box: 60×33×86 Å

pLDDT: mean 93.3, std 5.81, range [62.97, 98.69]